Protein AF-A0A8H5ZBE7-F1 (afdb_monomer)

Structure (mmCIF, N/CA/C/O backbone):
data_AF-A0A8H5ZBE7-F1
#
_entry.id   AF-A0A8H5ZBE7-F1
#
loop_
_atom_site.group_PDB
_atom_site.id
_atom_site.type_symbol
_atom_site.label_atom_id
_atom_site.label_alt_id
_atom_site.label_comp_id
_atom_site.label_asym_id
_atom_site.label_entity_id
_atom_site.label_seq_id
_atom_site.pdbx_PDB_ins_code
_atom_site.Cartn_x
_atom_site.Cartn_y
_atom_site.Cartn_z
_atom_site.occupancy
_atom_site.B_iso_or_equiv
_atom_site.auth_seq_id
_atom_site.auth_comp_id
_atom_site.auth_asym_id
_atom_site.auth_atom_id
_atom_site.pdbx_PDB_model_num
ATOM 1 N N . MET A 1 1 ? -23.748 -9.074 74.030 1.00 36.69 1 MET A N 1
ATOM 2 C CA . MET A 1 1 ? -25.021 -9.328 74.726 1.00 36.69 1 MET A CA 1
ATOM 3 C C . MET A 1 1 ? -24.764 -10.308 75.844 1.00 36.69 1 MET A C 1
ATOM 5 O O . MET A 1 1 ? -24.268 -11.395 75.573 1.00 36.69 1 MET A O 1
ATOM 9 N N . SER A 1 2 ? -24.999 -9.866 77.075 1.00 30.11 2 SER A N 1
ATOM 10 C CA . SER A 1 2 ? -24.809 -10.646 78.294 1.00 30.11 2 SER A CA 1
ATOM 11 C C . SER A 1 2 ? -25.728 -11.861 78.289 1.00 30.11 2 SER A C 1
ATOM 13 O O . SER A 1 2 ? -26.902 -11.754 77.950 1.00 30.11 2 SER A O 1
ATOM 15 N N . LYS A 1 3 ? -25.151 -13.012 78.616 1.00 46.16 3 LYS A N 1
ATOM 16 C CA . LYS A 1 3 ? -25.817 -14.305 78.720 1.00 46.16 3 LYS A CA 1
ATOM 17 C C . LYS A 1 3 ? -26.208 -14.524 80.183 1.00 46.16 3 LYS A C 1
ATOM 19 O O . LYS A 1 3 ? -25.774 -15.499 80.765 1.00 46.16 3 LYS A O 1
ATOM 24 N N . ASP A 1 4 ? -26.923 -13.579 80.783 1.00 44.91 4 ASP A N 1
ATOM 25 C CA . ASP A 1 4 ? -27.324 -13.643 82.190 1.00 44.91 4 ASP A CA 1
ATOM 26 C C . ASP A 1 4 ? -28.733 -13.053 82.337 1.00 44.91 4 ASP A C 1
ATOM 28 O O . ASP A 1 4 ? -29.045 -12.057 81.687 1.00 44.91 4 ASP A O 1
ATOM 32 N N . ASP A 1 5 ? -29.545 -13.708 83.173 1.00 41.50 5 ASP A N 1
ATOM 33 C CA . ASP A 1 5 ? -30.985 -13.519 83.451 1.00 41.50 5 ASP A CA 1
ATOM 34 C C . ASP A 1 5 ? -31.979 -14.350 82.614 1.00 41.50 5 ASP A C 1
ATOM 36 O O . ASP A 1 5 ? -33.106 -13.929 82.357 1.00 41.50 5 ASP A O 1
ATOM 40 N N . ALA A 1 6 ? -31.620 -15.583 82.244 1.00 48.00 6 ALA A N 1
ATOM 41 C CA . ALA A 1 6 ? -32.639 -16.583 81.923 1.00 48.00 6 ALA A CA 1
ATOM 42 C C . ALA A 1 6 ? -33.221 -17.132 83.237 1.00 48.00 6 ALA A C 1
ATOM 44 O O . ALA A 1 6 ? -32.674 -18.065 83.831 1.00 48.00 6 ALA A O 1
ATOM 45 N N . GLU A 1 7 ? -34.323 -16.542 83.711 1.00 54.00 7 GLU A N 1
ATOM 46 C CA . GLU A 1 7 ? -35.242 -17.268 84.593 1.00 54.00 7 GLU A CA 1
ATOM 47 C C . GLU A 1 7 ? -35.515 -18.640 83.950 1.00 54.00 7 GLU A C 1
ATOM 49 O O . GLU A 1 7 ? -35.687 -18.701 82.728 1.00 54.00 7 GLU A O 1
ATOM 54 N N . PRO A 1 8 ? -35.500 -19.753 84.708 1.00 56.66 8 PRO A N 1
ATOM 55 C CA . PRO A 1 8 ? -35.767 -21.071 84.150 1.00 56.66 8 PRO A CA 1
ATOM 56 C C . PRO A 1 8 ? -37.213 -21.098 83.647 1.00 56.66 8 PRO A C 1
ATOM 58 O O . PRO A 1 8 ? -38.142 -21.354 84.412 1.00 56.66 8 PRO A O 1
ATOM 61 N N . SER A 1 9 ? -37.406 -20.768 82.370 1.00 62.66 9 SER A N 1
ATOM 62 C CA . SER A 1 9 ? -38.718 -20.788 81.747 1.00 62.66 9 SER A CA 1
ATOM 63 C C . SER A 1 9 ? -39.144 -22.236 81.580 1.00 62.66 9 SER A C 1
ATOM 65 O O . SER A 1 9 ? -38.375 -23.102 81.168 1.00 62.66 9 SER A O 1
ATOM 67 N N . TYR A 1 10 ? -40.388 -22.496 81.955 1.00 72.94 10 TYR A N 1
ATOM 68 C CA . TYR A 1 10 ? -41.023 -23.802 81.876 1.00 72.94 10 TYR A CA 1
ATOM 69 C C . TYR A 1 10 ? -41.212 -24.285 80.426 1.00 72.94 10 TYR A C 1
ATOM 71 O O . TYR A 1 10 ? -41.493 -25.463 80.190 1.00 72.94 10 TYR A O 1
ATOM 79 N N . ILE A 1 11 ? -41.029 -23.378 79.464 1.00 79.12 11 ILE A N 1
ATOM 80 C CA . ILE A 1 11 ? -41.135 -23.613 78.033 1.00 79.12 11 ILE A CA 1
ATOM 81 C C . ILE A 1 11 ? -39.738 -23.651 77.412 1.00 79.12 11 ILE A C 1
ATOM 83 O O . ILE A 1 11 ? -38.925 -22.745 77.597 1.00 79.12 11 ILE A O 1
ATOM 87 N N . ASP A 1 12 ? -39.482 -24.696 76.628 1.00 79.12 12 ASP A N 1
ATOM 88 C CA . ASP A 1 12 ? -38.273 -24.814 75.818 1.00 79.12 12 ASP A CA 1
ATOM 89 C C . ASP A 1 12 ? -38.434 -24.023 74.509 1.00 79.12 12 ASP A C 1
ATOM 91 O O . ASP A 1 12 ? -38.874 -24.545 73.482 1.00 79.12 12 ASP A O 1
ATOM 95 N N . TYR A 1 13 ? -38.117 -22.728 74.557 1.00 79.56 13 TYR A N 1
ATOM 96 C CA . TYR A 1 13 ? -38.211 -21.845 73.392 1.00 79.56 13 TYR A CA 1
ATOM 97 C C . TYR A 1 13 ? -37.256 -22.237 72.255 1.00 79.56 13 TYR A C 1
ATOM 99 O O . TYR A 1 13 ? -37.537 -21.910 71.103 1.00 79.56 13 TYR A O 1
ATOM 107 N N . GLU A 1 14 ? -36.151 -22.939 72.539 1.00 79.00 14 GLU A N 1
ATOM 108 C CA . GLU A 1 14 ? -35.207 -23.371 71.499 1.00 79.00 14 GLU A CA 1
ATOM 109 C C . GLU A 1 14 ? -35.839 -24.435 70.593 1.00 79.00 14 GLU A C 1
ATOM 111 O O . GLU A 1 14 ? -35.691 -24.362 69.374 1.00 79.00 14 GLU A O 1
ATOM 116 N N . ALA A 1 15 ? -36.645 -25.340 71.158 1.00 79.06 15 ALA A N 1
ATOM 117 C CA . ALA A 1 15 ? -37.401 -26.333 70.393 1.00 79.06 15 ALA A CA 1
ATOM 118 C C . ALA A 1 15 ? -38.473 -25.713 69.473 1.00 79.06 15 ALA A C 1
ATOM 120 O O . ALA A 1 15 ? -38.830 -26.312 68.459 1.00 79.06 15 ALA A O 1
ATOM 121 N N . PHE A 1 16 ? -38.992 -24.523 69.806 1.00 80.75 16 PHE A N 1
ATOM 122 C CA . PHE A 1 16 ? -39.999 -23.806 69.007 1.00 80.75 16 PHE A CA 1
ATOM 123 C C . PHE A 1 16 ? -39.408 -22.871 67.947 1.00 80.75 16 PHE A C 1
ATOM 125 O O . PHE A 1 16 ? -40.091 -22.541 66.978 1.00 80.75 16 PHE A O 1
ATOM 132 N N . LEU A 1 17 ? -38.161 -22.433 68.126 1.00 82.06 17 LEU A N 1
ATOM 133 C CA . LEU A 1 17 ? -37.443 -21.573 67.181 1.00 82.06 17 LEU A CA 1
ATOM 134 C C . LEU A 1 17 ? -36.620 -22.370 66.153 1.00 82.06 17 LEU A C 1
ATOM 136 O O . LEU A 1 17 ? -36.038 -21.768 65.247 1.00 82.06 17 LEU A O 1
ATOM 140 N N . ASP A 1 18 ? -36.568 -23.699 66.281 1.00 87.12 18 ASP A N 1
ATOM 141 C CA . ASP A 1 18 ? -35.885 -24.589 65.342 1.00 87.12 18 ASP A CA 1
ATOM 142 C C . ASP A 1 18 ? -36.556 -24.539 63.947 1.00 87.12 18 ASP A C 1
ATOM 144 O O . ASP A 1 18 ? -37.781 -24.683 63.850 1.00 87.12 18 ASP A O 1
ATOM 148 N N . PRO A 1 19 ? -35.798 -24.342 62.849 1.00 83.88 19 PRO A N 1
ATOM 149 C CA . PRO A 1 19 ? -36.339 -24.344 61.487 1.00 83.88 19 PRO A CA 1
ATOM 150 C C . PRO A 1 19 ? -37.056 -25.645 61.084 1.00 83.88 19 PRO A C 1
ATOM 152 O O . PRO A 1 19 ? -37.889 -25.600 60.176 1.00 83.88 19 PRO A O 1
ATOM 155 N N . ASP A 1 20 ? -36.774 -26.771 61.746 1.00 87.12 20 ASP A N 1
ATOM 156 C CA . ASP A 1 20 ? -37.426 -28.063 61.498 1.00 87.12 20 ASP A CA 1
ATOM 157 C C . ASP A 1 20 ? -38.665 -28.299 62.393 1.00 87.12 20 ASP A C 1
ATOM 159 O O . ASP A 1 20 ? -39.289 -29.368 62.345 1.00 87.12 20 ASP A O 1
ATOM 163 N N . PHE A 1 21 ? -39.065 -27.310 63.204 1.00 87.81 21 PHE A N 1
ATOM 164 C CA . PHE A 1 21 ? -40.230 -27.421 64.078 1.00 87.81 21 PHE A CA 1
ATOM 165 C C . PHE A 1 21 ? -41.526 -27.629 63.279 1.00 87.81 21 PHE A C 1
ATOM 167 O O . PHE A 1 21 ? -41.900 -26.849 62.401 1.00 87.81 21 PHE A O 1
ATOM 174 N N . SER A 1 22 ? -42.273 -28.680 63.631 1.00 86.31 22 SER A N 1
ATOM 175 C CA . SER A 1 22 ? -43.570 -28.989 63.035 1.00 86.31 22 SER A CA 1
ATOM 176 C C . SER A 1 22 ? -44.651 -29.079 64.106 1.00 86.31 22 SER A C 1
ATOM 178 O O . SER A 1 22 ? -44.637 -29.956 64.972 1.00 86.31 22 SER A O 1
ATOM 180 N N . ALA A 1 23 ? -45.649 -28.198 64.010 1.00 87.12 23 ALA A N 1
ATOM 181 C CA . ALA A 1 23 ? -46.759 -28.142 64.960 1.00 87.12 23 ALA A CA 1
ATOM 182 C C . ALA A 1 23 ? -47.527 -29.476 65.063 1.00 87.12 23 ALA A C 1
ATOM 184 O O . ALA A 1 23 ? -48.003 -29.845 66.136 1.00 87.12 23 ALA A O 1
ATOM 185 N N . THR A 1 24 ? -47.626 -30.230 63.964 1.00 86.31 24 THR A N 1
ATOM 186 C CA . THR A 1 24 ? -48.327 -31.521 63.928 1.00 86.31 24 THR A CA 1
ATOM 187 C C . THR A 1 24 ? -47.535 -32.644 64.593 1.00 86.31 24 THR A C 1
ATOM 189 O O . THR A 1 24 ? -48.137 -33.480 65.266 1.00 86.31 24 THR A O 1
ATOM 192 N N . SER A 1 25 ? -46.205 -32.681 64.457 1.00 84.50 25 SER A N 1
ATOM 193 C CA . SER A 1 25 ? -45.377 -33.689 65.139 1.00 84.50 25 SER A CA 1
ATOM 194 C C . SER A 1 25 ? -45.314 -33.434 66.646 1.00 84.50 25 SER A C 1
ATOM 196 O O . SER A 1 25 ? -45.407 -34.381 67.431 1.00 84.50 25 SER A O 1
ATOM 198 N N . PHE A 1 26 ? -45.250 -32.164 67.053 1.00 86.88 26 PHE A N 1
ATOM 199 C CA . PHE A 1 26 ? -45.305 -31.755 68.453 1.00 86.88 26 PHE A CA 1
ATOM 200 C C . PHE A 1 26 ? -46.651 -32.116 69.096 1.00 86.88 26 PHE A C 1
ATOM 202 O O . PHE A 1 26 ? -46.680 -32.787 70.128 1.00 86.88 26 PHE A O 1
ATOM 209 N N . ALA A 1 27 ? -47.769 -31.778 68.441 1.00 85.25 27 ALA A N 1
ATOM 210 C CA . ALA A 1 27 ? -49.106 -32.140 68.914 1.00 85.25 27 ALA A CA 1
ATOM 211 C C . ALA A 1 27 ? -49.282 -33.664 69.041 1.00 85.25 27 ALA A C 1
ATOM 213 O O . ALA A 1 27 ? -49.800 -34.145 70.048 1.00 85.25 27 ALA A O 1
ATOM 214 N N . ASN A 1 28 ? -48.794 -34.437 68.065 1.00 85.81 28 ASN A N 1
ATOM 215 C CA . ASN A 1 28 ? -48.826 -35.900 68.131 1.00 85.81 28 ASN A CA 1
ATOM 216 C C . ASN A 1 28 ? -47.989 -36.443 69.295 1.00 85.81 28 ASN A C 1
ATOM 218 O O . ASN A 1 28 ? -48.439 -37.335 70.010 1.00 85.81 28 ASN A O 1
ATOM 222 N N . THR A 1 29 ? -46.799 -35.889 69.522 1.00 84.88 29 THR A N 1
ATOM 223 C CA . THR A 1 29 ? -45.927 -36.284 70.639 1.00 84.88 29 THR A CA 1
ATOM 224 C C . THR A 1 29 ? -46.588 -35.992 71.988 1.00 84.88 29 THR A C 1
ATOM 226 O O . THR A 1 29 ? -46.500 -36.808 72.902 1.00 84.88 29 THR A O 1
ATOM 229 N N . LEU A 1 30 ? -47.316 -34.878 72.098 1.00 84.62 30 LEU A N 1
ATOM 230 C CA . LEU A 1 30 ? -48.030 -34.488 73.312 1.00 84.62 30 LEU A CA 1
ATOM 231 C C . LEU A 1 30 ? -49.268 -35.359 73.589 1.00 84.62 30 LEU A C 1
ATOM 233 O O . LEU A 1 30 ? -49.548 -35.701 74.737 1.00 84.62 30 LEU A O 1
ATOM 237 N N . VAL A 1 31 ? -50.004 -35.758 72.550 1.00 84.62 31 VAL A N 1
ATOM 238 C CA . VAL A 1 31 ? -51.140 -36.688 72.688 1.00 84.62 31 VAL A CA 1
ATOM 239 C C . VAL A 1 31 ? -50.654 -38.081 73.095 1.00 84.62 31 VAL A C 1
ATOM 241 O O . VAL A 1 31 ? -51.248 -38.704 73.975 1.00 84.62 31 VAL A O 1
ATOM 244 N N . LEU A 1 32 ? -49.550 -38.551 72.505 1.00 83.06 32 LEU A N 1
ATOM 245 C CA . LEU A 1 32 ? -48.950 -39.849 72.825 1.00 83.06 32 LEU A CA 1
ATOM 246 C C . LEU A 1 32 ? -48.289 -39.886 74.210 1.00 83.06 32 LEU A C 1
ATOM 248 O O . LEU A 1 32 ? -48.215 -40.955 74.807 1.00 83.06 32 LEU A O 1
ATOM 252 N N . SER A 1 33 ? -47.810 -38.752 74.732 1.00 81.62 33 SER A N 1
ATOM 253 C CA . SER A 1 33 ? -47.214 -38.680 76.074 1.00 81.62 33 SER A CA 1
ATOM 254 C C . SER A 1 33 ? -48.251 -38.584 77.195 1.00 81.62 33 SER A C 1
ATOM 256 O O . SER A 1 33 ? -47.978 -39.005 78.317 1.00 81.62 33 SER A O 1
ATOM 258 N N . THR A 1 34 ? -49.437 -38.048 76.900 1.00 80.38 34 THR A N 1
ATOM 259 C CA . THR A 1 34 ? -50.528 -37.868 77.872 1.00 80.38 34 THR A CA 1
ATOM 260 C C . THR A 1 34 ? -51.467 -39.069 77.964 1.00 80.38 34 THR A C 1
ATOM 262 O O . THR A 1 34 ? -52.085 -39.262 79.007 1.00 80.38 34 THR A O 1
ATOM 265 N N . ASN A 1 35 ? -51.562 -39.893 76.914 1.00 80.12 35 ASN A N 1
ATOM 266 C CA . ASN A 1 35 ? -52.497 -41.017 76.847 1.00 80.12 35 ASN A CA 1
ATOM 267 C C . ASN A 1 35 ? -51.776 -42.375 76.849 1.00 80.12 35 ASN A C 1
ATOM 269 O O . ASN A 1 35 ? -50.804 -42.586 76.126 1.00 80.12 35 ASN A O 1
ATOM 273 N N . ASN A 1 36 ? -52.293 -43.337 77.619 1.00 76.81 36 ASN A N 1
ATOM 274 C CA . ASN A 1 36 ? -51.839 -44.728 77.578 1.00 76.81 36 ASN A CA 1
ATOM 275 C C . ASN A 1 36 ? -52.608 -45.484 76.472 1.00 76.81 36 ASN A C 1
ATOM 277 O O . ASN A 1 36 ? -53.820 -45.297 76.362 1.00 76.81 36 ASN A O 1
ATOM 281 N N . PRO A 1 37 ? -51.984 -46.376 75.673 1.00 69.56 37 PRO A N 1
ATOM 282 C CA . PRO A 1 37 ? -52.659 -47.133 74.604 1.00 69.56 37 PRO A CA 1
ATOM 283 C C . PRO A 1 37 ? -53.861 -47.998 75.035 1.00 69.56 37 PRO A C 1
ATOM 285 O O . PRO A 1 37 ? -54.515 -48.583 74.175 1.00 69.56 37 PRO A O 1
ATOM 288 N N . SER A 1 38 ? -54.143 -48.115 76.337 1.00 67.88 38 SER A N 1
ATOM 289 C CA . SER A 1 38 ? -55.286 -48.865 76.880 1.00 67.88 38 SER A CA 1
ATOM 290 C C . SER A 1 38 ? -56.457 -47.982 77.345 1.00 67.88 38 SER A C 1
ATOM 292 O O . SER A 1 38 ? -57.486 -48.531 77.739 1.00 67.88 38 SER A O 1
ATOM 294 N N . ASP A 1 39 ? -56.331 -46.648 77.310 1.00 67.38 39 ASP A N 1
ATOM 295 C CA . ASP A 1 39 ? -57.401 -45.732 77.725 1.00 67.38 39 ASP A CA 1
ATOM 296 C C . ASP A 1 39 ? -58.471 -45.571 76.634 1.00 67.38 39 ASP A C 1
ATOM 298 O O . ASP A 1 39 ? -58.195 -45.210 75.489 1.00 67.38 39 ASP A O 1
ATOM 302 N N . THR A 1 40 ? -59.727 -45.832 77.004 1.00 72.69 40 THR A N 1
ATOM 303 C CA . THR A 1 40 ? -60.915 -45.548 76.187 1.00 72.69 40 THR A CA 1
ATOM 304 C C . THR A 1 40 ? -61.977 -44.892 77.081 1.00 72.69 40 THR A C 1
ATOM 306 O O . THR A 1 40 ? -62.464 -45.551 78.001 1.00 72.69 40 THR A O 1
ATOM 309 N N . PRO A 1 41 ? -62.382 -43.624 76.854 1.00 71.19 41 PRO A N 1
ATOM 310 C CA . PRO A 1 41 ? -62.057 -42.739 75.729 1.00 71.19 41 PRO A CA 1
ATOM 311 C C . PRO A 1 41 ? -60.723 -41.977 75.872 1.00 71.19 41 PRO A C 1
ATOM 313 O O . PRO A 1 41 ? -60.270 -41.707 76.976 1.00 71.19 41 PRO A O 1
ATOM 316 N N . LEU A 1 42 ? -60.145 -41.598 74.726 1.00 75.50 42 LEU A N 1
ATOM 317 C CA . LEU A 1 42 ? -58.930 -40.784 74.604 1.00 75.50 42 LEU A CA 1
ATOM 318 C C . LEU A 1 42 ? -59.127 -39.399 75.247 1.00 75.50 42 LEU A C 1
ATOM 320 O O . LEU A 1 42 ? -60.051 -38.673 74.868 1.00 75.50 42 LEU A O 1
ATOM 324 N N . ASP A 1 43 ? -58.250 -39.014 76.172 1.00 77.88 43 ASP A N 1
ATOM 325 C CA . ASP A 1 43 ? -58.302 -37.707 76.820 1.00 77.88 43 ASP A CA 1
ATOM 326 C C . ASP A 1 43 ? -57.550 -36.656 75.991 1.00 77.88 43 ASP A C 1
ATOM 328 O O . ASP A 1 43 ? -56.319 -36.601 75.943 1.00 77.88 43 ASP A O 1
ATOM 332 N N . LEU A 1 44 ? -58.323 -35.796 75.329 1.00 82.38 44 LEU A N 1
ATOM 333 C CA . LEU A 1 44 ? -57.820 -34.635 74.594 1.00 82.38 44 LEU A CA 1
ATOM 334 C C . LEU A 1 44 ? -57.821 -33.355 75.435 1.00 82.38 44 LEU A C 1
ATOM 336 O O . LEU A 1 44 ? -57.258 -32.348 75.014 1.00 82.38 44 LEU A O 1
ATOM 340 N N . SER A 1 45 ? -58.454 -33.366 76.608 1.00 83.94 45 SER A N 1
ATOM 341 C CA . SER A 1 45 ? -58.609 -32.167 77.435 1.00 83.94 45 SER A CA 1
ATOM 342 C C . SER A 1 45 ? -57.296 -31.775 78.121 1.00 83.94 45 SER A C 1
ATOM 344 O O . SER A 1 45 ? -56.938 -30.595 78.159 1.00 83.94 45 SER A O 1
ATOM 346 N N . THR A 1 46 ? -56.522 -32.763 78.569 1.00 83.50 46 THR A N 1
ATOM 347 C CA . THR A 1 46 ? -55.205 -32.574 79.191 1.00 83.50 46 THR A CA 1
ATOM 348 C C . THR A 1 46 ? -54.144 -32.022 78.219 1.00 83.50 46 THR A C 1
ATOM 350 O O . THR A 1 46 ? -53.574 -30.973 78.521 1.00 83.50 46 THR A O 1
ATOM 353 N N . PRO A 1 47 ? -53.892 -32.607 77.027 1.00 85.88 47 PRO A N 1
ATOM 354 C CA . PRO A 1 47 ? -52.935 -32.031 76.073 1.00 85.88 47 PRO A CA 1
ATOM 355 C C . PRO A 1 47 ? -53.385 -30.667 75.525 1.00 85.88 47 PRO A C 1
ATOM 357 O O . PRO A 1 47 ? -52.554 -29.790 75.302 1.00 85.88 47 PRO A O 1
ATOM 360 N N . LEU A 1 48 ? -54.692 -30.439 75.358 1.00 85.44 48 LEU A N 1
ATOM 361 C CA . LEU A 1 48 ? -55.215 -29.149 74.900 1.00 85.44 48 LEU A CA 1
ATOM 362 C C . LEU A 1 48 ? -55.058 -28.049 75.958 1.00 85.44 48 LEU A C 1
ATOM 364 O O . LEU A 1 48 ? -54.657 -26.937 75.622 1.00 85.44 48 LEU A O 1
ATOM 368 N N . SER A 1 49 ? -55.336 -28.346 77.230 1.00 88.19 49 SER A N 1
ATOM 369 C CA . SER A 1 49 ? -55.135 -27.373 78.312 1.00 88.19 49 SER A CA 1
ATOM 370 C C . SER A 1 49 ? -53.657 -27.016 78.491 1.00 88.19 49 SER A C 1
ATOM 372 O O . SER A 1 49 ? -53.343 -25.849 78.718 1.00 88.19 49 SER A O 1
ATOM 374 N N . ARG A 1 50 ? -52.750 -27.983 78.287 1.00 85.69 50 ARG A N 1
ATOM 375 C CA . ARG A 1 50 ? -51.300 -27.762 78.270 1.00 85.69 50 ARG A CA 1
ATOM 376 C C . ARG A 1 50 ? -50.870 -26.790 77.168 1.00 85.69 50 ARG A C 1
ATOM 378 O O . ARG A 1 50 ? -50.229 -25.796 77.477 1.00 85.69 50 ARG A O 1
ATOM 385 N N . VAL A 1 51 ? -51.274 -27.025 75.917 1.00 87.75 51 VAL A N 1
ATOM 386 C CA . VAL A 1 51 ? -50.933 -26.129 74.791 1.00 87.75 51 VAL A CA 1
ATOM 387 C C . VAL A 1 51 ? -51.517 -24.732 74.987 1.00 87.75 51 VAL A C 1
ATOM 389 O O . VAL A 1 51 ? -50.854 -23.745 74.690 1.00 87.75 51 VAL A O 1
ATOM 392 N N . LEU A 1 52 ? -52.748 -24.625 75.493 1.00 88.81 52 LEU A N 1
ATOM 393 C CA . LEU A 1 52 ? -53.351 -23.319 75.769 1.00 88.81 52 LEU A CA 1
ATOM 394 C C . LEU A 1 52 ? -52.574 -22.544 76.831 1.00 88.81 52 LEU A C 1
ATOM 396 O O . LEU A 1 52 ? -52.396 -21.339 76.676 1.00 88.81 52 LEU A O 1
ATOM 400 N N . PHE A 1 53 ? -52.105 -23.225 77.877 1.00 89.69 53 PHE A N 1
ATOM 401 C CA . PHE A 1 53 ? -51.250 -22.610 78.885 1.00 89.69 53 PHE A CA 1
ATOM 402 C C . PHE A 1 53 ? -49.926 -22.137 78.272 1.00 89.69 53 PHE A C 1
ATOM 404 O O . PHE A 1 53 ? -49.533 -20.997 78.495 1.00 89.69 53 PHE A O 1
ATOM 411 N N . ASP A 1 54 ? -49.299 -22.962 77.429 1.00 87.25 54 ASP A N 1
ATOM 412 C CA . ASP A 1 54 ? -48.033 -22.620 76.772 1.00 87.25 54 ASP A CA 1
ATOM 413 C C . ASP A 1 54 ? -48.184 -21.404 75.839 1.00 87.25 54 ASP A C 1
ATOM 415 O O . ASP A 1 54 ? -47.355 -20.498 75.850 1.00 87.25 54 ASP A O 1
ATOM 419 N N . VAL A 1 55 ? -49.276 -21.333 75.069 1.00 88.06 55 VAL A N 1
ATOM 420 C CA . VAL A 1 55 ? -49.582 -20.180 74.203 1.00 88.06 55 VAL A CA 1
ATOM 421 C C . VAL A 1 55 ? -49.825 -18.917 75.027 1.00 88.06 55 VAL A C 1
ATOM 423 O O . VAL A 1 55 ? -49.327 -17.855 74.667 1.00 88.06 55 VAL A O 1
ATOM 426 N N . GLN A 1 56 ? -50.566 -19.017 76.133 1.00 89.81 56 GLN A N 1
ATOM 427 C CA . GLN A 1 56 ? -50.813 -17.879 77.024 1.00 89.81 56 GLN A CA 1
ATOM 428 C C . GLN A 1 56 ? -49.523 -17.380 77.687 1.00 89.81 56 GLN A C 1
ATOM 430 O O . GLN A 1 56 ? -49.318 -16.175 77.817 1.00 89.81 56 GLN A O 1
ATOM 435 N N . GLU A 1 57 ? -48.636 -18.286 78.090 1.00 87.69 57 GLU A N 1
ATOM 436 C CA . GLU A 1 57 ? -47.336 -17.935 78.662 1.00 87.69 57 GLU A CA 1
ATOM 437 C C . GLU A 1 57 ? -46.434 -17.252 77.621 1.00 87.69 57 GLU A C 1
ATOM 439 O O . GLU A 1 57 ? -45.868 -16.199 77.907 1.00 87.69 57 GLU A O 1
ATOM 444 N N . VAL A 1 58 ? -46.376 -17.763 76.386 1.00 87.81 58 VAL A N 1
ATOM 445 C CA . VAL A 1 58 ? -45.639 -17.119 75.283 1.00 87.81 58 VAL A CA 1
ATOM 446 C C . VAL A 1 58 ? -46.191 -15.722 74.990 1.00 87.81 58 VAL A C 1
ATOM 448 O O . VAL A 1 58 ? -45.414 -14.781 74.857 1.00 87.81 58 VAL A O 1
ATOM 451 N N . ASP A 1 59 ? -47.513 -15.567 74.916 1.00 89.31 59 ASP A N 1
ATOM 452 C CA . ASP A 1 59 ? -48.169 -14.289 74.615 1.00 89.31 59 ASP A CA 1
ATOM 453 C C . ASP A 1 59 ? -47.904 -13.255 75.719 1.00 89.31 59 ASP A C 1
ATOM 455 O O . ASP A 1 59 ? -47.429 -12.152 75.457 1.00 89.31 59 ASP A O 1
ATOM 459 N N . THR A 1 60 ? -48.069 -13.648 76.987 1.00 89.56 60 THR A N 1
ATOM 460 C CA . THR A 1 60 ? -47.743 -12.780 78.132 1.00 89.56 60 THR A CA 1
ATOM 461 C C . THR A 1 60 ? -46.254 -12.444 78.205 1.00 89.56 60 THR A C 1
ATOM 463 O O . THR A 1 60 ? -45.887 -11.322 78.573 1.00 89.56 60 THR A O 1
ATOM 466 N N . HIS A 1 61 ? -45.374 -13.371 77.825 1.00 85.88 61 HIS A N 1
ATOM 467 C CA . HIS A 1 61 ? -43.941 -13.119 77.744 1.00 85.88 61 HIS A CA 1
ATOM 468 C C . HIS A 1 61 ? -43.595 -12.148 76.603 1.00 85.88 61 HIS A C 1
ATOM 470 O O . HIS A 1 61 ? -42.825 -11.211 76.809 1.00 85.88 61 HIS A O 1
ATOM 476 N N . ILE A 1 62 ? -44.203 -12.296 75.423 1.00 87.38 62 ILE A N 1
ATOM 477 C CA . ILE A 1 62 ? -44.048 -11.355 74.304 1.00 87.38 62 ILE A CA 1
ATOM 478 C C . ILE A 1 62 ? -44.571 -9.976 74.694 1.00 87.38 62 ILE A C 1
ATOM 480 O O . ILE A 1 62 ? -43.882 -8.990 74.448 1.00 87.38 62 ILE A O 1
ATOM 484 N N . ASP A 1 63 ? -45.730 -9.880 75.338 1.00 89.81 63 ASP A N 1
ATOM 485 C CA . ASP A 1 63 ? -46.305 -8.607 75.772 1.00 89.81 63 ASP A CA 1
ATOM 486 C C . ASP A 1 63 ? -45.442 -7.923 76.830 1.00 89.81 63 ASP A C 1
ATOM 488 O O . ASP A 1 63 ? -45.186 -6.716 76.759 1.00 89.81 63 ASP A O 1
ATOM 492 N N . THR A 1 64 ? -44.943 -8.678 77.809 1.00 88.38 64 THR A N 1
ATOM 493 C CA . THR A 1 64 ? -44.064 -8.129 78.847 1.00 88.38 64 THR A CA 1
ATOM 494 C C . THR A 1 64 ? -42.710 -7.723 78.286 1.00 88.38 64 THR A C 1
ATOM 496 O O . THR A 1 64 ? -42.234 -6.641 78.632 1.00 88.38 64 THR A O 1
ATOM 499 N N . LEU A 1 65 ? -42.106 -8.524 77.406 1.00 85.31 65 LEU A N 1
ATOM 500 C CA . LEU A 1 65 ? -40.863 -8.176 76.725 1.00 85.31 65 LEU A CA 1
ATOM 501 C C . LEU A 1 65 ? -41.075 -6.947 75.839 1.00 85.31 65 LEU A C 1
ATOM 503 O O . LEU A 1 65 ? -40.375 -5.958 76.004 1.00 85.31 65 LEU A O 1
ATOM 507 N N . THR A 1 66 ? -42.101 -6.951 74.991 1.00 87.62 66 THR A N 1
ATOM 508 C CA . THR A 1 66 ? -42.432 -5.841 74.088 1.00 87.62 66 THR A CA 1
ATOM 509 C C . THR A 1 66 ? -42.734 -4.564 74.860 1.00 87.62 66 THR A C 1
ATOM 511 O O . THR A 1 66 ? -42.285 -3.503 74.453 1.00 87.62 66 THR A O 1
ATOM 514 N N . THR A 1 67 ? -43.413 -4.637 76.007 1.00 88.25 67 THR A N 1
ATOM 515 C CA . THR A 1 67 ? -43.697 -3.459 76.843 1.00 88.25 67 THR A CA 1
ATOM 516 C C . THR A 1 67 ? -42.447 -2.967 77.578 1.00 88.25 67 THR A C 1
ATOM 518 O O . THR A 1 67 ? -42.186 -1.765 77.611 1.00 88.25 67 THR A O 1
ATOM 521 N N . LYS A 1 68 ? -41.640 -3.875 78.148 1.00 87.94 68 LYS A N 1
ATOM 522 C CA . LYS A 1 68 ? -40.404 -3.529 78.875 1.00 87.94 68 LYS A CA 1
ATOM 523 C C . LYS A 1 68 ? -39.305 -3.020 77.938 1.00 87.94 68 LYS A C 1
ATOM 525 O O . LYS A 1 68 ? -38.569 -2.107 78.304 1.00 87.94 68 LYS A O 1
ATOM 530 N N . SER A 1 69 ? -39.196 -3.590 76.739 1.00 87.31 69 SER A N 1
ATOM 531 C CA . SER A 1 69 ? -38.183 -3.266 75.730 1.00 87.31 69 SER A CA 1
ATOM 532 C C . SER A 1 69 ? -38.741 -2.513 74.517 1.00 87.31 69 SER A C 1
ATOM 534 O O . SER A 1 69 ? -38.057 -2.437 73.495 1.00 87.31 69 SER A O 1
ATOM 536 N N . ALA A 1 70 ? -39.934 -1.913 74.618 1.00 88.00 70 ALA A N 1
ATOM 537 C CA . ALA A 1 70 ? -40.554 -1.125 73.543 1.00 88.00 70 ALA A CA 1
ATOM 538 C C . ALA A 1 70 ? -39.596 -0.054 73.015 1.00 88.00 70 ALA A C 1
ATOM 540 O O . ALA A 1 70 ? -39.424 0.122 71.811 1.00 88.00 70 ALA A O 1
ATOM 541 N N . TRP A 1 71 ? -38.945 0.645 73.946 1.00 88.62 71 TRP A N 1
ATOM 542 C CA . TRP A 1 71 ? -38.025 1.722 73.625 1.00 88.62 71 TRP A CA 1
ATOM 543 C C . TRP A 1 71 ? -36.765 1.225 72.889 1.00 88.62 71 TRP A C 1
ATOM 545 O O . TRP A 1 71 ? -36.519 1.715 71.791 1.00 88.62 71 TRP A O 1
ATOM 555 N N . PRO A 1 72 ? -36.013 0.221 73.390 1.00 90.31 72 PRO A N 1
ATOM 556 C CA . PRO A 1 72 ? -34.915 -0.398 72.642 1.00 90.31 72 PRO A CA 1
ATOM 557 C C . PRO A 1 72 ? -35.280 -0.886 71.234 1.00 90.31 72 PRO A C 1
ATOM 559 O O . PRO A 1 72 ? -34.489 -0.713 70.312 1.00 90.31 72 PRO A O 1
ATOM 562 N N . LEU A 1 73 ? -36.462 -1.483 71.046 1.00 87.44 73 LEU A N 1
ATOM 563 C CA . LEU A 1 73 ? -36.899 -1.987 69.738 1.00 87.44 73 LEU A CA 1
ATOM 564 C C . LEU A 1 73 ? -37.190 -0.851 68.750 1.00 87.44 73 LEU A C 1
ATOM 566 O O . LEU A 1 73 ? -36.809 -0.930 67.578 1.00 87.44 73 LEU A O 1
ATOM 570 N N . LEU A 1 74 ? -37.834 0.220 69.221 1.00 90.00 74 LEU A N 1
ATOM 571 C CA . LEU A 1 74 ? -38.075 1.417 68.419 1.00 90.00 74 LEU A CA 1
ATOM 572 C C . LEU A 1 74 ? -36.771 2.148 68.096 1.00 90.00 74 LEU A C 1
ATOM 574 O O . LEU A 1 74 ? -36.587 2.554 66.951 1.00 90.00 74 LEU A O 1
ATOM 578 N N . GLU A 1 75 ? -35.855 2.263 69.059 1.00 93.06 75 GLU A N 1
ATOM 579 C CA . GLU A 1 75 ? -34.551 2.889 68.840 1.00 93.06 75 GLU A CA 1
ATOM 580 C C . GLU A 1 75 ? -33.717 2.080 67.843 1.00 93.06 75 GLU A C 1
ATOM 582 O O . GLU A 1 75 ? -33.220 2.644 66.878 1.00 93.06 75 GLU A O 1
ATOM 587 N N . HIS A 1 76 ? -33.663 0.751 67.969 1.00 92.50 76 HIS A N 1
ATOM 588 C CA . HIS A 1 76 ? -32.966 -0.101 67.002 1.00 92.50 76 HIS A CA 1
ATOM 589 C C . HIS A 1 76 ? -33.573 0.002 65.596 1.00 92.50 76 HIS A C 1
ATOM 591 O O . HIS A 1 76 ? -32.853 0.093 64.604 1.00 92.50 76 HIS A O 1
ATOM 597 N N . THR A 1 77 ? -34.905 0.019 65.485 1.00 93.38 77 THR A N 1
ATOM 598 C CA . THR A 1 77 ? -35.584 0.180 64.188 1.00 93.38 77 THR A CA 1
ATOM 599 C C . THR A 1 77 ? -35.293 1.550 63.579 1.00 93.38 77 THR A C 1
ATOM 601 O O . THR A 1 77 ? -35.064 1.659 62.374 1.00 93.38 77 THR A O 1
ATOM 604 N N . ARG A 1 78 ? -35.256 2.595 64.410 1.00 93.81 78 ARG A N 1
ATOM 605 C CA . ARG A 1 78 ? -34.898 3.953 64.004 1.00 93.81 78 ARG A CA 1
ATOM 606 C C . ARG A 1 78 ? -33.440 4.042 63.557 1.00 93.81 78 ARG A C 1
ATOM 608 O O . ARG A 1 78 ? -33.188 4.534 62.465 1.00 93.81 78 ARG A O 1
ATOM 615 N N . GLU A 1 79 ? -32.497 3.528 64.340 1.00 95.31 79 GLU A N 1
ATOM 616 C CA . GLU A 1 79 ? -31.072 3.484 63.993 1.00 95.31 79 GLU A CA 1
ATOM 617 C C . GLU A 1 79 ? -30.830 2.677 62.710 1.00 95.31 79 GLU A C 1
ATOM 619 O O . GLU A 1 79 ? -30.033 3.074 61.855 1.00 95.31 79 GLU A O 1
ATOM 624 N N . HIS A 1 80 ? -31.553 1.571 62.523 1.00 94.38 80 HIS A N 1
ATOM 625 C CA . HIS A 1 80 ? -31.502 0.771 61.303 1.00 94.38 80 HIS A CA 1
ATOM 626 C C . HIS A 1 80 ? -32.050 1.536 60.088 1.00 94.38 80 HIS A C 1
ATOM 628 O O . HIS A 1 80 ? -31.450 1.506 59.012 1.00 94.38 80 HIS A O 1
ATOM 634 N N . ALA A 1 81 ? -33.165 2.255 60.241 1.00 94.12 81 ALA A N 1
ATOM 635 C CA . ALA A 1 81 ? -33.721 3.094 59.182 1.00 94.12 81 ALA A CA 1
ATOM 636 C C . ALA A 1 81 ? -32.784 4.265 58.833 1.00 94.12 81 ALA A C 1
ATOM 638 O O . ALA A 1 81 ? -32.513 4.505 57.656 1.00 94.12 81 ALA A O 1
ATOM 639 N N . ASP A 1 82 ? -32.225 4.937 59.842 1.00 95.69 82 ASP A N 1
ATOM 640 C CA . ASP A 1 82 ? -31.303 6.063 59.673 1.00 95.69 82 ASP A CA 1
ATOM 641 C C . ASP A 1 82 ? -29.981 5.623 59.025 1.00 95.69 82 ASP A C 1
ATOM 643 O O . ASP A 1 82 ? -29.457 6.302 58.140 1.00 95.69 82 ASP A O 1
ATOM 647 N N . SER A 1 83 ? -29.430 4.475 59.430 1.00 93.88 83 SER A N 1
ATOM 648 C CA . SER A 1 83 ? -28.215 3.915 58.823 1.00 93.88 83 SER A CA 1
ATOM 649 C C . SER A 1 83 ? -28.454 3.450 57.387 1.00 93.88 83 SER A C 1
ATOM 651 O O . SER A 1 83 ? -27.656 3.779 56.509 1.00 93.88 83 SER A O 1
ATOM 653 N N . SER A 1 84 ? -29.578 2.782 57.116 1.00 94.00 84 SER A N 1
ATOM 654 C CA . SER A 1 84 ? -29.971 2.387 55.758 1.00 94.00 84 SER A CA 1
ATOM 655 C C . SER A 1 84 ? -30.143 3.603 54.846 1.00 94.00 84 SER A C 1
ATOM 657 O O . SER A 1 84 ? -29.642 3.602 53.724 1.00 94.00 84 SER A O 1
ATOM 659 N N . ALA A 1 85 ? -30.774 4.675 55.336 1.00 95.12 85 ALA A N 1
ATOM 660 C CA . ALA A 1 85 ? -30.935 5.918 54.585 1.00 95.12 85 ALA A CA 1
ATOM 661 C C . ALA A 1 85 ? -29.586 6.583 54.262 1.00 95.12 85 ALA A C 1
ATOM 663 O O . ALA A 1 85 ? -29.382 7.047 53.142 1.00 95.12 85 ALA A O 1
ATOM 664 N N . ARG A 1 86 ? -28.636 6.590 55.210 1.00 95.44 86 ARG A N 1
ATOM 665 C CA . ARG A 1 86 ? -27.276 7.111 54.971 1.00 95.44 86 ARG A CA 1
ATOM 666 C C . ARG A 1 86 ? -26.522 6.292 53.929 1.00 95.44 86 ARG A C 1
ATOM 668 O O . ARG A 1 86 ? -25.875 6.874 53.064 1.00 95.44 86 ARG A O 1
ATOM 675 N N . ILE A 1 87 ? -26.610 4.964 54.003 1.00 95.81 87 ILE A N 1
ATOM 676 C CA . ILE A 1 87 ? -25.967 4.070 53.033 1.00 95.81 87 ILE A CA 1
ATOM 677 C C . ILE A 1 87 ? -26.562 4.293 51.643 1.00 95.81 87 ILE A C 1
ATOM 679 O O . ILE A 1 87 ? -25.808 4.457 50.690 1.00 95.81 87 ILE A O 1
ATOM 683 N N . LEU A 1 88 ? -27.892 4.355 51.526 1.00 96.69 88 LEU A N 1
ATOM 684 C CA . LEU A 1 88 ? -28.555 4.623 50.249 1.00 96.69 88 LEU A CA 1
ATOM 685 C C . LEU A 1 88 ? -28.130 5.968 49.663 1.00 96.69 88 LEU A C 1
ATOM 687 O O . LEU A 1 88 ? -27.763 6.020 48.497 1.00 96.69 88 LEU A O 1
ATOM 691 N N . HIS A 1 89 ? -28.089 7.024 50.474 1.00 96.06 89 HIS A N 1
ATOM 692 C CA . HIS A 1 89 ? -27.662 8.344 50.016 1.00 96.06 89 HIS A CA 1
ATOM 693 C C . HIS A 1 89 ? -26.213 8.347 49.495 1.00 96.06 89 HIS A C 1
ATOM 695 O O . HIS A 1 89 ? -25.919 8.948 48.463 1.00 96.06 89 HIS A O 1
ATOM 701 N N . GLU A 1 90 ? -25.292 7.674 50.189 1.00 96.06 90 GLU A N 1
ATOM 702 C CA . GLU A 1 90 ? -23.899 7.563 49.737 1.00 96.06 90 GLU A CA 1
ATOM 703 C C . GLU A 1 90 ? -23.790 6.748 48.442 1.00 96.06 90 GLU A C 1
ATOM 705 O O . GLU A 1 90 ? -23.110 7.157 47.501 1.00 96.06 90 GLU A O 1
ATOM 710 N N . VAL A 1 91 ? -24.502 5.622 48.356 1.00 97.00 91 VAL A N 1
ATOM 711 C CA . VAL A 1 91 ? -24.517 4.776 47.156 1.00 97.00 91 VAL A CA 1
ATOM 712 C C . VAL A 1 91 ? -25.118 5.525 45.969 1.00 97.00 91 VAL A C 1
ATOM 714 O O . VAL A 1 91 ? -24.555 5.479 44.879 1.00 97.00 91 VAL A O 1
ATOM 717 N N . GLU A 1 92 ? -26.209 6.264 46.159 1.00 96.94 92 GLU A N 1
ATOM 718 C CA . GLU A 1 92 ? -26.803 7.111 45.120 1.00 96.94 92 GLU A CA 1
ATOM 719 C C . GLU A 1 92 ? -25.820 8.184 44.639 1.00 96.94 92 GLU A C 1
ATOM 721 O O . GLU A 1 92 ? -25.666 8.379 43.431 1.00 96.94 92 GLU A O 1
ATOM 726 N N . GLY A 1 93 ? -25.091 8.824 45.559 1.00 95.69 93 GLY A N 1
ATOM 727 C CA . GLY A 1 93 ? -24.033 9.778 45.224 1.00 95.69 93 GLY A CA 1
ATOM 728 C C . GLY A 1 93 ? -22.904 9.147 44.402 1.00 95.69 93 GLY A C 1
ATOM 729 O O . GLY A 1 93 ? -22.481 9.705 43.384 1.00 95.69 93 GLY A O 1
ATOM 730 N N . GLN A 1 94 ? -22.448 7.955 44.790 1.00 95.94 94 GLN A N 1
ATOM 731 C CA . GLN A 1 94 ? -21.408 7.217 44.068 1.00 95.94 94 GLN A CA 1
ATOM 732 C C . GLN A 1 94 ? -21.881 6.744 42.689 1.00 95.94 94 GLN A C 1
ATOM 734 O O . GLN A 1 94 ? -21.140 6.870 41.714 1.00 95.94 94 GLN A O 1
ATOM 739 N N . VAL A 1 95 ? -23.121 6.262 42.570 1.00 97.00 95 VAL A N 1
ATOM 740 C CA . VAL A 1 95 ? -23.720 5.863 41.287 1.00 97.00 95 VAL A CA 1
ATOM 741 C C . VAL A 1 95 ? -23.881 7.070 40.367 1.00 97.00 95 VAL A C 1
ATOM 743 O O . VAL A 1 95 ? -23.557 6.979 39.182 1.00 97.00 95 VAL A O 1
ATOM 746 N N . ALA A 1 96 ? -24.319 8.217 40.889 1.00 96.31 96 ALA A N 1
ATOM 747 C CA . ALA A 1 96 ? -24.422 9.447 40.109 1.00 96.31 96 ALA A CA 1
ATOM 748 C C . ALA A 1 96 ? -23.047 9.905 39.593 1.00 96.31 96 ALA A C 1
ATOM 750 O O . ALA A 1 96 ? -22.899 10.189 38.404 1.00 96.31 96 ALA A O 1
ATOM 751 N N . SER A 1 97 ? -22.025 9.894 40.456 1.00 96.56 97 SER A N 1
ATOM 752 C CA . SER A 1 97 ? -20.637 10.212 40.090 1.00 96.56 97 SER A CA 1
ATOM 753 C C . SER A 1 97 ? -20.076 9.251 39.032 1.00 96.56 97 SER A C 1
ATOM 755 O O . SER A 1 97 ? -19.485 9.673 38.032 1.00 96.56 97 SER A O 1
ATOM 757 N N . LEU A 1 98 ? -20.321 7.946 39.186 1.00 97.25 98 LEU A N 1
ATOM 758 C CA . LEU A 1 98 ? -19.905 6.939 38.211 1.00 97.25 98 LEU A CA 1
ATOM 759 C C . LEU A 1 98 ? -20.606 7.135 36.861 1.00 97.25 98 LEU A C 1
ATOM 761 O O . LEU A 1 98 ? -19.974 7.046 35.812 1.00 97.25 98 LEU A O 1
ATOM 765 N N . THR A 1 99 ? -21.896 7.457 36.877 1.00 96.94 99 THR A N 1
ATOM 766 C CA . THR A 1 99 ? -22.667 7.696 35.650 1.00 96.94 99 THR A CA 1
ATOM 767 C C . THR A 1 99 ? -22.157 8.933 34.906 1.00 96.94 99 THR A C 1
ATOM 769 O O . THR A 1 99 ? -22.038 8.912 33.682 1.00 96.94 99 THR A O 1
ATOM 772 N N . GLU A 1 100 ? -21.814 10.003 35.626 1.00 97.00 100 GLU A N 1
ATOM 773 C CA . GLU A 1 100 ? -21.282 11.227 35.020 1.00 97.00 100 GLU A CA 1
ATOM 774 C C . GLU A 1 100 ? -19.862 11.035 34.472 1.00 97.00 100 GLU A C 1
ATOM 776 O O . GLU A 1 100 ? -19.560 11.447 33.348 1.00 97.00 100 GLU A O 1
ATOM 781 N N . SER A 1 101 ? -18.997 10.344 35.220 1.00 96.19 101 SER A N 1
ATOM 782 C CA . SER A 1 101 ? -17.656 9.998 34.733 1.00 96.19 101 SER A CA 1
ATOM 783 C C . SER A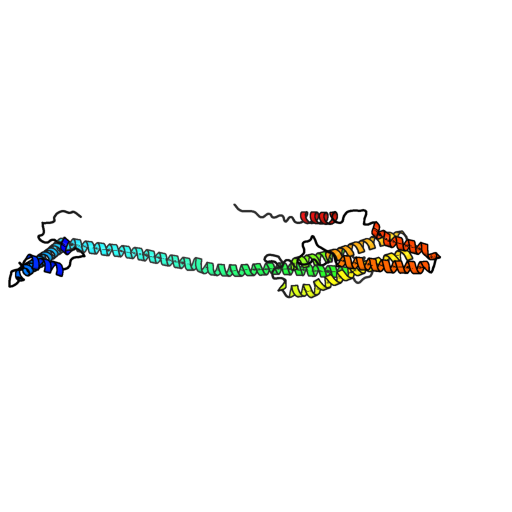 1 101 ? -17.712 9.083 33.507 1.00 96.19 101 SER A C 1
ATOM 785 O O . SER A 1 101 ? -16.956 9.301 32.562 1.00 96.19 101 SER A O 1
ATOM 787 N N . TYR A 1 102 ? -18.655 8.135 33.453 1.00 96.12 102 TYR A N 1
ATOM 788 C CA . TYR A 1 102 ? -18.873 7.299 32.272 1.00 96.12 102 TYR A CA 1
ATOM 789 C C . TYR A 1 102 ? -19.333 8.115 31.061 1.00 96.12 102 TYR A C 1
ATOM 791 O O . TYR A 1 102 ? -18.767 7.972 29.983 1.00 96.12 102 TYR A O 1
ATOM 799 N N . ARG A 1 103 ? -20.297 9.028 31.232 1.00 96.00 103 ARG A N 1
ATOM 800 C CA . ARG A 1 103 ? -20.737 9.933 30.153 1.00 96.00 103 ARG A CA 1
ATOM 801 C C . ARG A 1 103 ? -19.615 10.832 29.650 1.00 96.00 103 ARG A C 1
ATOM 803 O O . ARG A 1 103 ? -19.546 11.131 28.460 1.00 96.00 103 ARG A O 1
ATOM 810 N N . THR A 1 104 ? -18.748 11.279 30.553 1.00 95.81 104 THR A N 1
ATOM 811 C CA . THR A 1 104 ? -17.567 12.065 30.186 1.00 95.81 104 THR A CA 1
ATOM 812 C C . THR A 1 104 ? -16.595 11.208 29.378 1.00 95.81 104 THR A C 1
ATOM 814 O O . THR A 1 104 ? -16.152 11.631 28.314 1.00 95.81 104 THR A O 1
ATOM 817 N N . LEU A 1 105 ? -16.328 9.976 29.822 1.00 95.56 105 LEU A N 1
ATOM 818 C CA . LEU A 1 105 ? -15.459 9.032 29.119 1.00 95.56 105 LEU A CA 1
ATOM 819 C C . LEU A 1 105 ? -16.002 8.665 27.731 1.00 95.56 105 LEU A C 1
ATOM 821 O O . LEU A 1 105 ? -15.241 8.618 26.768 1.00 95.56 105 LEU A O 1
ATOM 825 N N . GLU A 1 106 ? -17.306 8.436 27.611 1.00 94.50 106 GLU A N 1
ATOM 826 C CA . GLU A 1 106 ? -17.978 8.149 26.343 1.00 94.50 106 GLU A CA 1
ATOM 827 C C . GLU A 1 106 ? -17.745 9.280 25.332 1.00 94.50 106 GLU A C 1
ATOM 829 O O . GLU A 1 106 ? -17.227 9.046 24.239 1.00 94.50 106 GLU A O 1
ATOM 834 N N . LYS A 1 107 ? -18.000 10.527 25.735 1.00 94.25 107 LYS A N 1
ATOM 835 C CA . LYS A 1 107 ? -17.794 11.697 24.869 1.00 94.25 107 LYS A CA 1
ATOM 836 C C . LYS A 1 107 ? -16.324 11.958 24.552 1.00 94.25 107 LYS A C 1
ATOM 838 O O . LYS A 1 107 ? -15.968 12.298 23.428 1.00 94.25 107 LYS A O 1
ATOM 843 N N . GLU A 1 108 ? -15.443 11.854 25.542 1.00 94.44 108 GLU A N 1
ATOM 844 C CA . GLU A 1 108 ? -14.043 12.232 25.354 1.00 94.44 108 GLU A CA 1
ATOM 845 C C . GLU A 1 108 ? -13.205 11.151 24.680 1.00 94.44 108 GLU A C 1
ATOM 847 O O . GLU A 1 108 ? -12.250 11.486 23.979 1.00 94.44 108 GLU A O 1
ATOM 852 N N . VAL A 1 109 ? -13.532 9.875 24.879 1.00 95.25 109 VAL A N 1
ATOM 853 C CA . VAL A 1 109 ? -12.709 8.759 24.402 1.00 95.25 109 VAL A CA 1
ATOM 854 C C . VAL A 1 109 ? -13.375 8.029 23.250 1.00 95.25 109 VAL A C 1
ATOM 856 O O . VAL A 1 109 ? -12.718 7.835 22.231 1.00 95.25 109 VAL A O 1
ATOM 859 N N . ILE A 1 110 ? -14.649 7.646 23.370 1.00 94.19 110 ILE A N 1
ATOM 860 C CA . ILE A 1 110 ? -15.305 6.813 22.350 1.00 94.19 110 ILE A CA 1
ATOM 861 C C . ILE A 1 110 ? -15.535 7.633 21.081 1.00 94.19 110 ILE A C 1
ATOM 863 O O . ILE A 1 110 ? -15.027 7.265 20.022 1.00 94.19 110 ILE A O 1
ATOM 867 N N . GLU A 1 111 ? -16.179 8.797 21.192 1.00 94.19 111 GLU A N 1
ATOM 868 C CA . GLU A 1 111 ? -16.434 9.650 20.021 1.00 94.19 111 GLU A CA 1
ATOM 869 C C . GLU A 1 111 ? -15.123 10.103 19.350 1.00 94.19 111 GLU A C 1
ATOM 871 O O . GLU A 1 111 ? -14.992 10.095 18.124 1.00 94.19 111 GLU A O 1
ATOM 876 N N . ARG A 1 112 ? -14.094 10.450 20.140 1.00 94.12 112 ARG A N 1
ATOM 877 C CA . ARG A 1 112 ? -12.784 10.835 19.584 1.00 94.12 112 ARG A CA 1
ATOM 878 C C . ARG A 1 112 ? -12.063 9.668 18.923 1.00 94.12 112 ARG A C 1
ATOM 880 O O . ARG A 1 112 ? -11.385 9.881 17.918 1.00 94.12 112 ARG A O 1
ATOM 887 N N . TYR A 1 113 ? -12.192 8.461 19.467 1.00 95.62 113 TYR A N 1
ATOM 888 C CA . TYR A 1 113 ? -11.613 7.263 18.874 1.00 95.62 113 TYR A CA 1
ATOM 889 C C . TYR A 1 113 ? -12.262 6.939 17.528 1.00 95.62 113 TYR A C 1
ATOM 891 O O . TYR A 1 113 ? -11.542 6.649 16.577 1.00 95.62 113 TYR A O 1
ATOM 899 N N . GLU A 1 114 ? -13.584 7.058 17.402 1.00 95.06 114 GLU A N 1
ATOM 900 C CA . GLU A 1 114 ? -14.281 6.841 16.127 1.00 95.06 114 GLU A CA 1
ATOM 901 C C . GLU A 1 114 ? -13.794 7.808 15.039 1.00 95.06 114 GLU A C 1
ATOM 903 O O . GLU A 1 114 ? -13.470 7.394 13.920 1.00 95.06 114 GLU A O 1
ATOM 908 N N . VAL A 1 115 ? -13.646 9.093 15.380 1.00 94.62 115 VAL A N 1
ATOM 909 C CA . VAL A 1 115 ? -13.076 10.090 14.462 1.00 94.62 115 VAL A CA 1
ATOM 910 C C . VAL A 1 115 ? -11.621 9.754 14.127 1.00 94.62 115 VAL A C 1
ATOM 912 O O . VAL A 1 115 ? -11.229 9.815 12.960 1.00 94.62 115 VAL A O 1
ATOM 915 N N . ALA A 1 116 ? -10.813 9.366 15.116 1.00 95.31 116 ALA A N 1
ATOM 916 C CA . ALA A 1 116 ? -9.417 8.992 14.904 1.00 95.31 116 ALA A CA 1
ATOM 917 C C . ALA A 1 116 ? -9.273 7.748 14.014 1.00 95.31 116 ALA A C 1
ATOM 919 O O . ALA A 1 116 ? -8.407 7.731 13.142 1.00 95.31 116 ALA A O 1
ATOM 920 N N . ALA A 1 117 ? -10.142 6.748 14.170 1.00 95.50 117 ALA A N 1
ATOM 921 C CA . ALA A 1 117 ? -10.174 5.551 13.335 1.00 95.50 117 ALA A CA 1
ATOM 922 C C . ALA A 1 117 ? -10.524 5.897 11.881 1.00 95.50 117 ALA A C 1
ATOM 924 O O . ALA A 1 117 ? -9.884 5.411 10.946 1.00 95.50 117 ALA A O 1
ATOM 925 N N . GLN A 1 118 ? -11.478 6.810 11.675 1.00 95.44 118 GLN A N 1
ATOM 926 C CA . GLN A 1 118 ? -11.791 7.305 10.339 1.00 95.44 118 GLN A CA 1
ATOM 927 C C . GLN A 1 118 ? -10.604 8.065 9.726 1.00 95.44 118 GLN A C 1
ATOM 929 O O . GLN A 1 118 ? -10.278 7.860 8.555 1.00 95.44 118 GLN A O 1
ATOM 934 N N . VAL A 1 119 ? -9.917 8.905 10.508 1.00 96.62 119 VAL A N 1
ATOM 935 C CA . VAL A 1 119 ? -8.705 9.606 10.055 1.00 96.62 119 VAL A CA 1
ATOM 936 C C . VAL A 1 119 ? -7.592 8.613 9.725 1.00 96.62 119 VAL A C 1
ATOM 938 O O . VAL A 1 119 ? -6.971 8.749 8.672 1.00 96.62 119 VAL A O 1
ATOM 941 N N . GLN A 1 120 ? -7.378 7.584 10.546 1.00 95.62 120 GLN A N 1
ATOM 942 C CA . GLN A 1 120 ? -6.408 6.523 10.280 1.00 95.62 120 GLN A CA 1
ATOM 943 C C . GLN A 1 120 ? -6.695 5.843 8.938 1.00 95.62 120 GLN A C 1
ATOM 945 O O . GLN A 1 120 ? -5.807 5.779 8.091 1.00 95.62 120 GLN A O 1
ATOM 950 N N . LEU A 1 121 ? -7.943 5.435 8.690 1.00 96.81 121 LEU A N 1
ATOM 951 C CA . LEU A 1 121 ? -8.340 4.826 7.420 1.00 96.81 121 LEU A CA 1
ATOM 952 C C . LEU A 1 121 ? -8.083 5.765 6.230 1.00 96.81 121 LEU A C 1
ATOM 954 O O . LEU A 1 121 ? -7.612 5.336 5.174 1.00 96.81 121 LEU A O 1
ATOM 958 N N . THR A 1 122 ? -8.382 7.061 6.377 1.00 97.25 122 THR A N 1
ATOM 959 C CA . THR A 1 122 ? -8.079 8.038 5.320 1.00 97.25 122 THR A CA 1
ATOM 960 C C . THR A 1 122 ? -6.576 8.215 5.112 1.00 97.25 122 THR A C 1
ATOM 962 O O . THR A 1 122 ? -6.136 8.297 3.969 1.00 97.25 122 THR A O 1
ATOM 965 N N . ALA A 1 123 ? -5.778 8.217 6.180 1.00 96.31 123 ALA A N 1
ATOM 966 C CA . ALA A 1 123 ? -4.329 8.350 6.116 1.00 96.31 123 ALA A CA 1
ATOM 967 C C . ALA A 1 123 ? -3.666 7.119 5.480 1.00 96.31 123 ALA A C 1
ATOM 969 O O . ALA A 1 123 ? -2.745 7.272 4.680 1.00 96.31 123 ALA A O 1
ATOM 970 N N . GLU A 1 124 ? -4.159 5.914 5.768 1.00 95.19 124 GLU A N 1
ATOM 971 C CA . GLU A 1 124 ? -3.712 4.668 5.136 1.00 95.19 124 GLU A CA 1
ATOM 972 C C . GLU A 1 124 ? -3.967 4.701 3.626 1.00 95.19 124 GLU A C 1
ATOM 974 O O . GLU A 1 124 ? -3.034 4.537 2.837 1.00 95.19 124 GLU A O 1
ATOM 979 N N . ARG A 1 125 ? -5.187 5.060 3.208 1.00 94.00 125 ARG A N 1
ATOM 980 C CA . ARG A 1 125 ? -5.534 5.236 1.786 1.00 94.00 125 ARG A CA 1
ATOM 981 C C . ARG A 1 125 ? -4.700 6.329 1.115 1.00 94.00 125 ARG A C 1
ATOM 983 O O . ARG A 1 125 ? -4.250 6.172 -0.020 1.00 94.00 125 ARG A O 1
ATOM 990 N N . LEU A 1 126 ? -4.457 7.448 1.797 1.00 94.75 126 LEU A N 1
ATOM 991 C CA . LEU A 1 126 ? -3.581 8.507 1.289 1.00 94.75 126 LEU A CA 1
ATOM 992 C C . LEU A 1 126 ? -2.133 8.017 1.142 1.00 94.75 126 LEU A C 1
ATOM 994 O O . LEU A 1 126 ? -1.483 8.308 0.144 1.00 94.75 126 LEU A O 1
ATOM 998 N N . CYS A 1 127 ? -1.631 7.221 2.082 1.00 92.00 127 CYS A N 1
ATOM 999 C CA . CYS A 1 127 ? -0.299 6.630 1.999 1.00 92.00 127 CYS A CA 1
ATOM 1000 C C . CYS A 1 127 ? -0.179 5.672 0.805 1.00 92.00 127 CYS A C 1
ATOM 1002 O O . CYS A 1 127 ? 0.782 5.762 0.038 1.00 92.00 127 CYS A O 1
ATOM 1004 N N . GLU A 1 128 ? -1.171 4.804 0.600 1.00 89.38 128 GLU A N 1
ATOM 1005 C CA . GLU A 1 128 ? -1.240 3.907 -0.559 1.00 89.38 128 GLU A CA 1
ATOM 1006 C C . GLU A 1 128 ? -1.269 4.685 -1.880 1.00 89.38 128 GLU A C 1
ATOM 1008 O O . GLU A 1 128 ? -0.468 4.415 -2.778 1.00 89.38 128 GLU A O 1
ATOM 1013 N N . THR A 1 129 ? -2.121 5.710 -1.986 1.00 91.56 129 THR A N 1
ATOM 1014 C CA . THR A 1 129 ? -2.196 6.544 -3.198 1.00 91.56 129 THR A CA 1
ATOM 1015 C C . THR A 1 129 ? -0.902 7.312 -3.462 1.00 91.56 129 THR A C 1
ATOM 1017 O O . THR A 1 129 ? -0.489 7.415 -4.616 1.00 91.56 129 THR A O 1
ATOM 1020 N N . VAL A 1 130 ? -0.206 7.798 -2.429 1.00 92.12 130 VAL A N 1
ATOM 1021 C CA . VAL A 1 130 ? 1.096 8.466 -2.583 1.00 92.12 130 VAL A CA 1
ATOM 1022 C C . VAL A 1 130 ? 2.179 7.481 -3.019 1.00 92.12 130 VAL A C 1
ATOM 1024 O O . VAL A 1 130 ? 2.973 7.813 -3.900 1.00 92.12 130 VAL A O 1
ATOM 1027 N N . LYS A 1 131 ? 2.227 6.271 -2.447 1.00 88.88 131 LYS A N 1
ATOM 1028 C CA . LYS A 1 131 ? 3.172 5.223 -2.869 1.00 88.88 131 LYS A CA 1
ATOM 1029 C C . LYS A 1 131 ? 2.983 4.887 -4.348 1.00 88.88 131 LYS A C 1
ATOM 1031 O O . LYS A 1 131 ? 3.944 4.958 -5.116 1.00 88.88 131 LYS A O 1
ATOM 1036 N N . LEU A 1 132 ? 1.739 4.637 -4.752 1.00 89.19 132 LEU A N 1
ATOM 1037 C CA . LEU A 1 132 ? 1.384 4.362 -6.141 1.00 89.19 132 LEU A CA 1
ATOM 1038 C C . LEU A 1 132 ? 1.706 5.556 -7.052 1.00 89.19 132 LEU A C 1
ATOM 1040 O O . LEU A 1 132 ? 2.340 5.395 -8.091 1.00 89.19 132 LEU A O 1
ATOM 1044 N N . GLY A 1 133 ? 1.351 6.775 -6.638 1.00 89.81 133 GLY A N 1
ATOM 1045 C CA . GLY A 1 133 ? 1.631 8.004 -7.380 1.00 89.81 133 GLY A CA 1
ATOM 1046 C C . GLY A 1 133 ? 3.126 8.258 -7.590 1.00 89.81 133 GLY A C 1
ATOM 10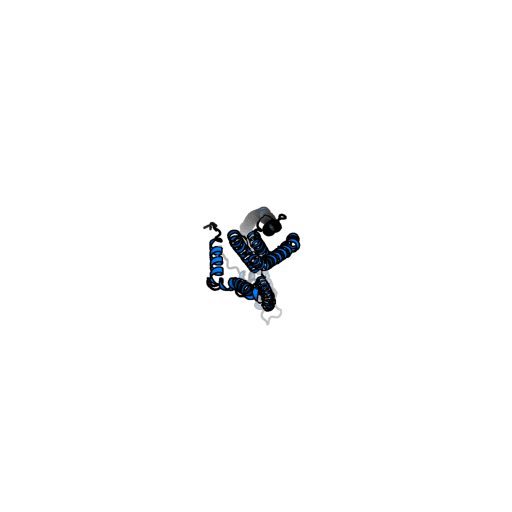47 O O . GLY A 1 133 ? 3.531 8.679 -8.673 1.00 89.81 133 GLY A O 1
ATOM 1048 N N . ARG A 1 134 ? 3.974 7.950 -6.599 1.00 90.50 134 ARG A N 1
ATOM 1049 C CA . ARG A 1 134 ? 5.439 8.050 -6.723 1.00 90.50 134 ARG A CA 1
ATOM 1050 C C . ARG A 1 134 ? 6.002 7.029 -7.707 1.00 90.50 134 ARG A C 1
ATOM 1052 O O . ARG A 1 134 ? 6.868 7.392 -8.504 1.00 90.50 134 ARG A O 1
ATOM 1059 N N . ALA A 1 135 ? 5.502 5.795 -7.683 1.00 89.25 135 ALA A N 1
ATOM 1060 C CA . ALA A 1 135 ? 5.892 4.765 -8.643 1.00 89.25 135 ALA A CA 1
ATOM 1061 C C . ALA A 1 135 ? 5.497 5.159 -10.076 1.00 89.25 135 ALA A C 1
ATOM 1063 O O . ALA A 1 135 ? 6.341 5.166 -10.973 1.00 89.25 135 ALA A O 1
ATOM 1064 N N . VAL A 1 136 ? 4.253 5.611 -10.271 1.00 91.38 136 VAL A N 1
ATOM 1065 C CA . VAL A 1 136 ? 3.756 6.133 -11.556 1.00 91.38 136 VAL A CA 1
ATOM 1066 C C . VAL A 1 136 ? 4.616 7.298 -12.042 1.00 91.38 136 VAL A C 1
ATOM 1068 O O . VAL A 1 136 ? 5.068 7.293 -13.186 1.00 91.38 136 VAL A O 1
ATOM 1071 N N . ALA A 1 137 ? 4.888 8.282 -11.180 1.00 91.06 137 ALA A N 1
ATOM 1072 C CA . ALA A 1 137 ? 5.708 9.438 -11.529 1.00 91.06 137 ALA A CA 1
ATOM 1073 C C . ALA A 1 137 ? 7.122 9.020 -11.955 1.00 91.06 137 ALA A C 1
ATOM 1075 O O . ALA A 1 137 ? 7.623 9.506 -12.967 1.00 91.06 137 ALA A O 1
ATOM 1076 N N . ARG A 1 138 ? 7.751 8.081 -11.236 1.00 90.50 138 ARG A N 1
ATOM 1077 C CA . ARG A 1 138 ? 9.066 7.536 -11.602 1.00 90.50 138 ARG A CA 1
ATOM 1078 C C . ARG A 1 138 ? 9.029 6.846 -12.968 1.00 90.50 138 ARG A C 1
ATOM 1080 O O . ARG A 1 138 ? 9.894 7.127 -13.795 1.00 90.50 138 ARG A O 1
ATOM 1087 N N . CYS A 1 139 ? 8.024 6.010 -13.236 1.00 90.25 139 CYS A N 1
ATOM 1088 C CA . CYS A 1 139 ? 7.846 5.359 -14.537 1.00 90.25 139 CYS A CA 1
ATOM 1089 C C . CYS A 1 139 ? 7.652 6.367 -15.673 1.00 90.25 139 CYS A C 1
ATOM 1091 O O . CYS A 1 139 ? 8.300 6.246 -16.709 1.00 90.25 139 CYS A O 1
ATOM 1093 N N . LEU A 1 140 ? 6.819 7.391 -15.476 1.00 91.38 140 LEU A N 1
ATOM 1094 C CA . LEU A 1 140 ? 6.597 8.436 -16.477 1.00 91.38 140 LEU A CA 1
ATOM 1095 C C . LEU A 1 140 ? 7.850 9.289 -16.710 1.00 91.38 140 LEU A C 1
ATOM 1097 O O . LEU A 1 140 ? 8.153 9.623 -17.853 1.00 91.38 140 LEU A O 1
ATOM 1101 N N . MET A 1 141 ? 8.617 9.612 -15.663 1.00 92.75 141 MET A N 1
ATOM 1102 C CA . MET A 1 141 ? 9.892 10.321 -15.818 1.00 92.75 141 MET A CA 1
ATOM 1103 C C . MET A 1 141 ? 10.914 9.498 -16.605 1.00 92.75 141 MET A C 1
ATOM 1105 O O . MET A 1 141 ? 11.576 10.041 -17.487 1.00 92.75 141 MET A O 1
ATOM 1109 N N . LEU A 1 142 ? 11.023 8.197 -16.321 1.00 91.62 142 LEU A N 1
ATOM 1110 C CA . LEU A 1 142 ? 11.885 7.289 -17.081 1.00 91.62 142 LEU A CA 1
ATOM 1111 C C . LEU A 1 142 ? 11.404 7.129 -18.530 1.00 91.62 142 LEU A C 1
ATOM 1113 O O . LEU A 1 142 ? 12.228 7.100 -19.439 1.00 91.62 142 LEU A O 1
ATOM 1117 N N . GLY A 1 143 ? 10.089 7.100 -18.760 1.00 89.81 143 GLY A N 1
ATOM 1118 C CA . GLY A 1 143 ? 9.492 7.136 -20.096 1.00 89.81 143 GLY A CA 1
ATOM 1119 C C . GLY A 1 143 ? 9.878 8.399 -20.866 1.00 89.81 143 GLY A C 1
ATOM 1120 O O . GLY A 1 143 ? 10.440 8.320 -21.953 1.00 89.81 143 GLY A O 1
ATOM 1121 N N . ARG A 1 144 ? 9.708 9.576 -20.258 1.00 91.12 144 ARG A N 1
ATOM 1122 C CA . ARG A 1 144 ? 10.151 10.847 -20.850 1.00 91.12 144 ARG A CA 1
ATOM 1123 C C . ARG A 1 144 ? 11.655 10.860 -21.126 1.00 91.12 144 ARG A C 1
ATOM 1125 O O . ARG A 1 144 ? 12.096 11.371 -22.152 1.00 91.12 144 ARG A O 1
ATOM 1132 N N . GLN A 1 145 ? 12.460 10.315 -20.215 1.00 91.06 145 GLN A N 1
ATOM 1133 C CA . GLN A 1 145 ? 13.898 10.181 -20.430 1.00 91.06 145 GLN A CA 1
ATOM 1134 C C . GLN A 1 145 ? 14.185 9.290 -21.643 1.00 91.06 145 GLN A C 1
ATOM 1136 O O . GLN A 1 145 ? 15.025 9.656 -22.462 1.00 91.06 145 GLN A O 1
ATOM 1141 N N . LEU A 1 146 ? 13.477 8.169 -21.791 1.00 89.00 146 LEU A N 1
ATOM 1142 C CA . LEU A 1 146 ? 13.602 7.282 -22.942 1.00 89.00 146 LEU A CA 1
ATOM 1143 C C . LEU A 1 146 ? 13.231 7.997 -24.249 1.00 89.00 146 LEU A C 1
ATOM 1145 O O . LEU A 1 146 ? 14.007 7.925 -25.194 1.00 89.00 146 LEU A O 1
ATOM 1149 N N . GLU A 1 147 ? 12.131 8.751 -24.296 1.00 87.94 147 GLU A N 1
ATOM 1150 C CA . GLU A 1 147 ? 11.743 9.543 -25.477 1.00 87.94 147 GLU A CA 1
ATOM 1151 C C . GLU A 1 147 ? 12.835 10.527 -25.902 1.00 87.94 147 GLU A C 1
ATOM 1153 O O . GLU A 1 147 ? 13.207 10.579 -27.074 1.00 87.94 147 GLU A O 1
ATOM 1158 N N . VAL A 1 148 ? 13.401 11.274 -24.948 1.00 88.81 148 VAL A N 1
ATOM 1159 C CA . VAL A 1 148 ? 14.486 12.227 -25.226 1.00 88.81 148 VAL A CA 1
ATOM 1160 C C . VAL A 1 148 ? 15.720 11.500 -25.764 1.00 88.81 148 VAL A C 1
ATOM 1162 O O . VAL A 1 148 ? 16.301 11.927 -26.760 1.00 88.81 148 VAL A O 1
ATOM 1165 N N . ARG A 1 149 ? 16.107 10.371 -25.156 1.00 84.19 149 ARG A N 1
ATOM 1166 C CA . ARG A 1 149 ? 17.257 9.572 -25.615 1.00 84.19 149 ARG A CA 1
ATOM 1167 C C . ARG A 1 149 ? 17.013 8.906 -26.971 1.00 84.19 149 ARG A C 1
ATOM 1169 O O . ARG A 1 149 ? 17.944 8.784 -27.763 1.00 84.19 149 ARG A O 1
ATOM 1176 N N . MET A 1 150 ? 15.776 8.523 -27.272 1.00 82.12 150 MET A N 1
ATOM 1177 C CA . MET A 1 150 ? 15.389 7.998 -28.581 1.00 82.12 150 MET A CA 1
ATOM 1178 C C . MET A 1 150 ? 15.372 9.090 -29.657 1.00 82.12 150 MET A C 1
ATOM 1180 O O . MET A 1 150 ? 15.785 8.832 -30.786 1.00 82.12 150 MET A O 1
ATOM 1184 N N . ALA A 1 151 ? 14.977 10.318 -29.317 1.00 81.31 151 ALA A N 1
ATOM 1185 C CA . ALA A 1 151 ? 15.077 11.463 -30.218 1.00 81.31 151 ALA A CA 1
ATOM 1186 C C . ALA A 1 151 ? 16.543 11.832 -30.522 1.00 81.31 151 ALA A C 1
ATOM 1188 O O . ALA A 1 151 ? 16.862 12.167 -31.662 1.00 81.31 151 ALA A O 1
ATOM 1189 N N . GLU A 1 152 ? 17.450 11.701 -29.542 1.00 79.00 152 GLU A N 1
ATOM 1190 C CA . GLU A 1 152 ? 18.905 11.841 -29.747 1.00 79.00 152 GLU A CA 1
ATOM 1191 C C . GLU A 1 152 ? 19.453 10.792 -30.736 1.00 79.00 152 GLU A C 1
ATOM 1193 O O . GLU A 1 152 ? 20.359 11.092 -31.512 1.00 79.00 152 GLU A O 1
ATOM 1198 N N . LEU A 1 153 ? 18.889 9.578 -30.741 1.00 69.50 153 LEU A N 1
ATOM 1199 C CA . LEU A 1 153 ? 19.268 8.498 -31.660 1.00 69.50 153 LEU A CA 1
ATOM 1200 C C . LEU A 1 153 ? 18.715 8.703 -33.084 1.00 69.50 153 LEU A C 1
ATOM 1202 O O . LEU A 1 153 ? 19.333 8.260 -34.049 1.00 69.50 153 LEU A O 1
ATOM 1206 N N . GLY A 1 154 ? 17.561 9.365 -33.216 1.00 60.25 154 GLY A N 1
ATOM 1207 C CA . GLY A 1 154 ? 16.854 9.606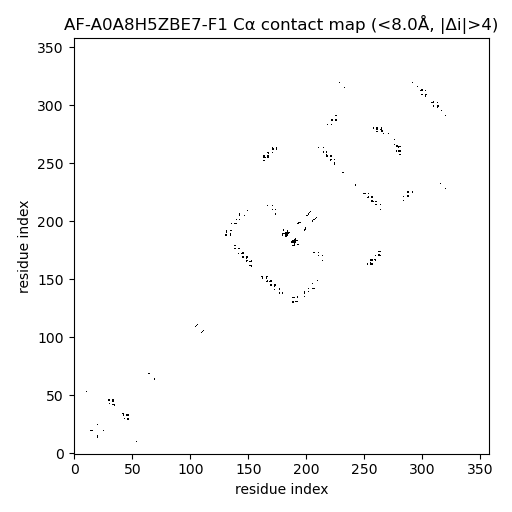 -34.480 1.00 60.25 154 GLY A CA 1
ATOM 1208 C C . GLY A 1 154 ? 17.163 10.942 -35.167 1.00 60.25 154 GLY A C 1
ATOM 1209 O O . GLY A 1 154 ? 16.435 11.323 -36.082 1.00 60.25 154 GLY A O 1
ATOM 1210 N N . GLY A 1 155 ? 18.192 11.674 -34.725 1.00 53.50 155 GLY A N 1
ATOM 1211 C CA . GLY A 1 155 ? 18.517 13.016 -35.212 1.00 53.50 155 GLY A CA 1
ATOM 1212 C C . GLY A 1 155 ? 18.587 13.122 -36.741 1.00 53.50 155 GLY A C 1
ATOM 1213 O O . GLY A 1 155 ? 19.518 12.634 -37.378 1.00 53.50 155 GLY A O 1
ATOM 1214 N N . VAL A 1 156 ? 17.604 13.815 -37.324 1.00 43.44 156 VAL A N 1
ATOM 1215 C CA . VAL A 1 156 ? 17.535 14.172 -38.747 1.00 43.44 156 VAL A CA 1
ATOM 1216 C C . VAL A 1 156 ? 18.665 15.152 -39.065 1.00 43.44 156 VAL A C 1
ATOM 1218 O O . VAL A 1 156 ? 18.569 16.348 -38.799 1.00 43.44 156 VAL A O 1
ATOM 1221 N N . GLY A 1 157 ? 19.766 14.640 -39.612 1.00 41.16 157 GLY A N 1
ATOM 1222 C CA . GLY A 1 157 ? 20.890 15.457 -40.062 1.00 41.16 157 GLY A CA 1
ATOM 1223 C C . GLY A 1 157 ? 22.177 14.649 -40.165 1.00 41.16 157 GLY A C 1
ATOM 1224 O O . GLY A 1 157 ? 22.814 14.352 -39.161 1.00 41.16 157 GLY A O 1
ATOM 1225 N N . SER A 1 158 ? 22.576 14.346 -41.399 1.00 41.59 158 SER A N 1
ATOM 1226 C CA . SER A 1 158 ? 23.695 13.490 -41.832 1.00 41.59 158 SER A CA 1
ATOM 1227 C C . SER A 1 158 ? 25.120 13.911 -41.386 1.00 41.59 158 SER A C 1
ATOM 1229 O O . SER A 1 158 ? 26.086 13.601 -42.080 1.00 41.59 158 SER A O 1
ATOM 1231 N N . ALA A 1 159 ? 25.308 14.624 -40.269 1.00 42.50 159 ALA A N 1
ATOM 1232 C CA . ALA A 1 159 ? 26.616 15.182 -39.895 1.00 42.50 159 ALA A CA 1
ATOM 1233 C C . ALA A 1 159 ? 26.967 15.172 -38.396 1.00 42.50 159 ALA A C 1
ATOM 1235 O O . ALA A 1 159 ? 28.086 15.546 -38.046 1.00 42.50 159 ALA A O 1
ATOM 1236 N N . LYS A 1 160 ? 26.082 14.732 -37.493 1.00 48.44 160 LYS A N 1
ATOM 1237 C CA . LYS A 1 160 ? 26.470 14.514 -36.091 1.00 48.44 160 LYS A CA 1
ATOM 1238 C C . LYS A 1 160 ? 26.637 13.023 -35.853 1.00 48.44 160 LYS A C 1
ATOM 1240 O O . LYS A 1 160 ? 25.666 12.281 -35.882 1.00 48.44 160 LYS A O 1
ATOM 1245 N N . LYS A 1 161 ? 27.903 12.628 -35.689 1.00 54.62 161 LYS A N 1
ATOM 1246 C CA . LYS A 1 161 ? 28.389 11.333 -35.196 1.00 54.62 161 LYS A CA 1
ATOM 1247 C C . LYS A 1 161 ? 27.311 10.678 -34.328 1.00 54.62 161 LYS A C 1
ATOM 1249 O O . LYS A 1 161 ? 27.012 11.192 -33.259 1.00 54.62 161 LYS A O 1
ATOM 1254 N N . GLU A 1 162 ? 26.690 9.612 -34.830 1.00 60.22 162 GLU A N 1
ATOM 1255 C CA . GLU A 1 162 ? 25.701 8.858 -34.063 1.00 60.22 162 GLU A CA 1
ATOM 1256 C C . GLU A 1 162 ? 26.294 8.492 -32.709 1.00 60.22 162 GLU A C 1
ATOM 1258 O O . GLU A 1 162 ? 27.310 7.789 -32.631 1.00 60.22 162 GLU A O 1
ATOM 1263 N N . ASP A 1 163 ? 25.660 8.981 -31.646 1.00 68.88 163 ASP A N 1
ATOM 1264 C CA . ASP A 1 163 ? 26.053 8.668 -30.286 1.00 68.88 163 ASP A CA 1
ATOM 1265 C C . ASP A 1 163 ? 25.672 7.210 -30.012 1.00 68.88 163 ASP A C 1
ATOM 1267 O O . ASP A 1 163 ? 24.646 6.889 -29.419 1.00 68.88 163 ASP A O 1
ATOM 1271 N N . HIS A 1 164 ? 26.542 6.286 -30.402 1.00 75.69 164 HIS A N 1
ATOM 1272 C CA . HIS A 1 164 ? 26.446 4.868 -30.049 1.00 75.69 164 HIS A CA 1
ATOM 1273 C C . HIS A 1 164 ? 26.393 4.654 -28.524 1.00 75.69 164 HIS A C 1
ATOM 1275 O O . HIS A 1 164 ? 25.882 3.653 -28.026 1.00 75.69 164 HIS A O 1
ATOM 1281 N N . ARG A 1 165 ? 26.856 5.652 -27.761 1.00 79.38 165 ARG A N 1
ATOM 1282 C CA . ARG A 1 165 ? 26.688 5.745 -26.311 1.00 79.38 165 ARG A CA 1
ATOM 1283 C C . ARG A 1 165 ? 25.251 6.082 -25.891 1.00 79.38 165 ARG A C 1
ATOM 1285 O O . ARG A 1 165 ? 24.817 5.607 -24.847 1.00 79.38 165 ARG A O 1
ATOM 1292 N N . ALA A 1 166 ? 24.498 6.858 -26.673 1.00 81.75 166 ALA A N 1
ATOM 1293 C CA . ALA A 1 166 ? 23.080 7.128 -26.422 1.00 81.75 166 ALA A CA 1
ATOM 1294 C C . ALA A 1 166 ? 22.227 5.859 -26.551 1.00 81.75 166 ALA A C 1
ATOM 1296 O O . ALA A 1 166 ? 21.314 5.662 -25.751 1.00 81.75 166 ALA A O 1
ATOM 1297 N N . MET A 1 167 ? 22.584 4.956 -27.469 1.00 82.56 167 MET A N 1
ATOM 1298 C CA . MET A 1 167 ? 21.948 3.642 -27.604 1.00 82.56 167 MET A CA 1
ATOM 1299 C C . MET A 1 167 ? 22.095 2.798 -26.323 1.00 82.56 167 MET A C 1
ATOM 1301 O O . MET A 1 167 ? 21.095 2.322 -25.791 1.00 82.56 167 MET A O 1
ATOM 1305 N N . VAL A 1 168 ? 23.307 2.716 -25.756 1.00 85.69 168 VAL A N 1
ATOM 1306 C CA . VAL A 1 168 ? 23.567 1.985 -24.495 1.00 85.69 168 VAL A CA 1
ATOM 1307 C C . VAL A 1 168 ? 22.851 2.630 -23.299 1.00 85.69 168 VAL A C 1
ATOM 1309 O O . VAL A 1 168 ? 22.276 1.937 -22.460 1.00 85.69 168 VAL A O 1
ATOM 1312 N N . ARG A 1 169 ? 22.823 3.968 -23.223 1.00 87.38 169 ARG A N 1
ATOM 1313 C CA . ARG A 1 169 ? 22.057 4.683 -22.183 1.00 87.38 169 ARG A CA 1
ATOM 1314 C C . ARG A 1 169 ? 20.554 4.408 -22.288 1.00 87.38 169 ARG A C 1
ATOM 1316 O O . ARG A 1 169 ? 19.895 4.263 -21.266 1.00 87.38 169 ARG A O 1
ATOM 1323 N N . SER A 1 170 ? 20.024 4.315 -23.507 1.00 86.19 170 SER A N 1
ATOM 1324 C CA . SER A 1 170 ? 18.605 4.020 -23.743 1.00 86.19 170 SER A CA 1
ATOM 1325 C C . SER A 1 170 ? 18.242 2.602 -23.290 1.00 86.19 170 SER A C 1
ATOM 1327 O O . SER A 1 170 ? 17.187 2.392 -22.691 1.00 86.19 170 SER A O 1
ATOM 1329 N N . THR A 1 171 ? 19.136 1.627 -23.487 1.00 87.25 171 THR A N 1
ATOM 1330 C CA . THR A 1 171 ? 18.922 0.271 -22.956 1.00 87.25 171 THR A CA 1
ATOM 1331 C C . THR A 1 171 ? 18.923 0.206 -21.436 1.00 87.25 171 THR A C 1
ATOM 1333 O O . THR A 1 171 ? 18.122 -0.532 -20.876 1.00 87.25 171 THR A O 1
ATOM 1336 N N . ASP A 1 172 ? 19.750 1.003 -20.762 1.00 88.62 172 ASP A N 1
ATOM 1337 C CA . ASP A 1 172 ? 19.761 1.074 -19.296 1.00 88.62 172 ASP A CA 1
ATOM 1338 C C . ASP A 1 172 ? 18.456 1.688 -18.743 1.00 88.62 172 ASP A C 1
ATOM 1340 O O . ASP A 1 172 ? 17.855 1.187 -17.789 1.00 88.62 172 ASP A O 1
ATOM 1344 N N . THR A 1 173 ? 17.913 2.709 -19.420 1.00 89.81 173 THR A N 1
ATOM 1345 C CA . THR A 1 173 ? 16.588 3.264 -19.078 1.00 89.81 173 THR A CA 1
ATOM 1346 C C . THR A 1 173 ? 15.444 2.272 -19.311 1.00 89.81 173 THR A C 1
ATOM 1348 O O . THR A 1 173 ? 14.502 2.214 -18.527 1.00 89.81 173 THR A O 1
ATOM 1351 N N . ILE A 1 174 ? 15.531 1.438 -20.350 1.00 89.38 174 ILE A N 1
ATOM 1352 C CA . ILE A 1 174 ? 14.561 0.362 -20.597 1.00 89.38 174 ILE A CA 1
ATOM 1353 C C . ILE A 1 174 ? 14.667 -0.724 -19.525 1.00 89.38 174 ILE A C 1
ATOM 1355 O O . ILE A 1 174 ? 13.650 -1.218 -19.043 1.00 89.38 174 ILE A O 1
ATOM 1359 N N . LEU A 1 175 ? 15.886 -1.098 -19.133 1.00 87.62 175 LEU A N 1
ATOM 1360 C CA . LEU A 1 175 ? 16.111 -2.121 -18.117 1.00 87.62 175 LEU A CA 1
ATOM 1361 C C . LEU A 1 175 ? 15.594 -1.658 -16.754 1.00 87.62 175 LEU A C 1
ATOM 1363 O O . LEU A 1 175 ? 14.875 -2.404 -16.096 1.00 87.62 175 LEU A O 1
ATOM 1367 N N . SER A 1 176 ? 15.869 -0.413 -16.365 1.00 87.94 176 SER A N 1
ATOM 1368 C CA . SER A 1 176 ? 15.311 0.174 -15.139 1.00 87.94 176 SER A CA 1
ATOM 1369 C C . SER A 1 176 ? 13.779 0.274 -15.172 1.00 87.94 176 SER A C 1
ATOM 1371 O O . SER A 1 176 ? 13.133 -0.025 -14.167 1.00 87.94 176 SER A O 1
ATOM 1373 N N . LEU A 1 177 ? 13.169 0.593 -16.323 1.00 86.44 177 LEU A N 1
ATOM 1374 C CA . LEU A 1 177 ? 11.712 0.511 -16.502 1.00 86.44 177 LEU A CA 1
ATOM 1375 C C . LEU A 1 177 ? 11.192 -0.921 -16.323 1.00 86.44 177 LEU A C 1
ATOM 1377 O O . LEU A 1 177 ? 10.234 -1.134 -15.583 1.00 86.44 177 LEU A O 1
ATOM 1381 N N . ARG A 1 178 ? 11.836 -1.914 -16.948 1.00 85.31 178 ARG A N 1
ATOM 1382 C CA . ARG A 1 178 ? 11.491 -3.335 -16.779 1.00 85.31 178 ARG A CA 1
ATOM 1383 C C . ARG A 1 178 ? 11.632 -3.779 -15.329 1.00 85.31 178 ARG A C 1
ATOM 1385 O O . ARG A 1 178 ? 10.773 -4.509 -14.856 1.00 85.31 178 ARG A O 1
ATOM 1392 N N . GLN A 1 179 ? 12.665 -3.325 -14.624 1.00 85.31 179 GLN A N 1
ATOM 1393 C CA . GLN A 1 179 ? 12.884 -3.656 -13.221 1.00 85.31 179 GLN A CA 1
ATOM 1394 C C . GLN A 1 179 ? 11.708 -3.185 -12.364 1.00 85.31 179 GLN A C 1
ATOM 1396 O O . GLN A 1 179 ? 11.135 -3.999 -11.646 1.00 85.31 179 GLN A O 1
ATOM 1401 N N . ILE A 1 180 ? 11.294 -1.922 -12.505 1.00 83.88 180 ILE A N 1
ATOM 1402 C CA . ILE A 1 180 ? 10.151 -1.367 -11.762 1.00 83.88 180 ILE A CA 1
ATOM 1403 C C . ILE A 1 180 ? 8.849 -2.095 -12.133 1.00 83.88 180 ILE A C 1
ATOM 1405 O O . ILE A 1 180 ? 8.062 -2.429 -11.254 1.00 83.88 180 ILE A O 1
ATOM 1409 N N . LEU A 1 181 ? 8.641 -2.407 -13.417 1.00 81.31 181 LEU A N 1
ATOM 1410 C CA . LEU A 1 181 ? 7.458 -3.142 -13.884 1.00 81.31 181 LEU A CA 1
ATOM 1411 C C . LEU A 1 181 ? 7.445 -4.618 -13.443 1.00 81.31 181 LEU A C 1
ATOM 1413 O O . LEU A 1 181 ? 6.378 -5.200 -13.282 1.00 81.31 181 LEU A O 1
ATOM 1417 N N . SER A 1 182 ? 8.617 -5.234 -13.267 1.00 78.31 182 SER A N 1
ATOM 1418 C CA . SER A 1 182 ? 8.766 -6.625 -12.814 1.00 78.31 182 SER A CA 1
ATOM 1419 C C . SER A 1 182 ? 8.703 -6.775 -11.293 1.00 78.31 182 SER A C 1
ATOM 1421 O O . SER A 1 182 ? 8.376 -7.854 -10.799 1.00 78.31 182 SER A O 1
ATOM 1423 N N . ALA A 1 183 ? 8.980 -5.696 -10.556 1.00 79.44 183 ALA A N 1
ATOM 1424 C CA . ALA A 1 183 ? 8.942 -5.628 -9.099 1.00 79.44 183 ALA A CA 1
ATOM 1425 C C . ALA A 1 183 ? 7.496 -5.472 -8.586 1.00 79.44 183 ALA A C 1
ATOM 1427 O O . ALA A 1 183 ? 7.153 -4.495 -7.927 1.00 79.44 183 ALA A O 1
ATOM 1428 N N . SER A 1 184 ? 6.618 -6.406 -8.969 1.00 73.38 184 SER A N 1
ATOM 1429 C CA . SER A 1 184 ? 5.175 -6.368 -8.680 1.00 73.38 184 SER A CA 1
ATOM 1430 C C . SER A 1 184 ? 4.778 -7.163 -7.424 1.00 73.38 184 SER A C 1
ATOM 1432 O O . SER A 1 184 ? 3.606 -7.481 -7.227 1.00 73.38 184 SER A O 1
ATOM 1434 N N . LYS A 1 185 ? 5.740 -7.541 -6.571 1.00 72.94 185 LYS A N 1
ATOM 1435 C CA . LYS A 1 185 ? 5.447 -8.276 -5.328 1.00 72.94 185 LYS A CA 1
ATOM 1436 C C . LYS A 1 185 ? 4.854 -7.346 -4.257 1.00 72.94 185 LYS A C 1
ATOM 1438 O O . LYS A 1 185 ? 5.080 -6.138 -4.321 1.00 72.94 185 LYS A O 1
ATOM 1443 N N . PRO A 1 186 ? 4.130 -7.889 -3.256 1.00 66.75 186 PRO A N 1
ATOM 1444 C CA . PRO A 1 186 ? 3.589 -7.085 -2.159 1.00 66.75 186 PRO A CA 1
ATOM 1445 C C . PRO A 1 186 ? 4.710 -6.333 -1.427 1.00 66.75 186 PRO A C 1
ATOM 1447 O O . PRO A 1 186 ? 5.675 -6.948 -0.970 1.00 66.75 186 PRO A O 1
ATOM 1450 N N . GLY A 1 187 ? 4.585 -5.008 -1.334 1.00 65.19 187 GLY A N 1
ATOM 1451 C CA . GLY A 1 187 ? 5.577 -4.113 -0.731 1.00 65.19 187 GLY A CA 1
ATOM 1452 C C . GLY A 1 187 ? 6.701 -3.632 -1.660 1.00 65.19 187 GLY A C 1
ATOM 1453 O O . GLY A 1 187 ? 7.525 -2.825 -1.226 1.00 65.19 187 GLY A O 1
ATOM 1454 N N . GLU A 1 188 ? 6.749 -4.079 -2.917 1.00 76.31 188 GLU A N 1
ATOM 1455 C CA . GLU A 1 188 ? 7.684 -3.568 -3.927 1.00 76.31 188 GLU A CA 1
ATOM 1456 C C . GLU A 1 188 ? 7.082 -2.378 -4.704 1.00 76.31 188 GLU A C 1
ATOM 1458 O O . GLU A 1 188 ? 5.870 -2.173 -4.745 1.00 76.31 188 GLU A O 1
ATOM 1463 N N . GLU A 1 189 ? 7.936 -1.561 -5.334 1.00 69.31 189 GLU A N 1
ATOM 1464 C CA . GLU A 1 189 ? 7.522 -0.315 -6.007 1.00 69.31 189 GLU A CA 1
ATOM 1465 C C . GLU A 1 189 ? 6.498 -0.515 -7.147 1.00 69.31 189 GLU A C 1
ATOM 1467 O O . GLU A 1 189 ? 5.831 0.443 -7.533 1.00 69.31 189 GLU A O 1
ATOM 1472 N N . GLY A 1 190 ? 6.363 -1.727 -7.694 1.00 67.81 190 GLY A N 1
ATOM 1473 C CA . GLY A 1 190 ? 5.447 -2.064 -8.787 1.00 67.81 190 GLY A CA 1
ATOM 1474 C C . GLY A 1 190 ? 4.108 -2.674 -8.350 1.00 67.81 190 GLY A C 1
ATOM 1475 O O . GLY A 1 190 ? 3.354 -3.158 -9.203 1.00 67.81 190 GLY A O 1
ATOM 1476 N N . GLU A 1 191 ? 3.788 -2.694 -7.054 1.00 76.56 191 GLU A N 1
ATOM 1477 C CA . GLU A 1 191 ? 2.500 -3.195 -6.568 1.00 76.56 191 GLU A CA 1
ATOM 1478 C C . GLU A 1 191 ? 1.333 -2.350 -7.121 1.00 76.56 191 GLU A C 1
ATOM 1480 O O . GLU A 1 191 ? 1.258 -1.137 -6.933 1.00 76.56 191 GLU A O 1
ATOM 1485 N N . GLY A 1 192 ? 0.416 -2.989 -7.857 1.00 78.06 192 GLY A N 1
ATOM 1486 C CA . GLY A 1 192 ? -0.756 -2.324 -8.447 1.00 78.06 192 GLY A CA 1
ATOM 1487 C C . GLY A 1 192 ? -0.480 -1.479 -9.699 1.00 78.06 192 GLY A C 1
ATOM 1488 O O . GLY A 1 192 ? -1.420 -0.926 -10.271 1.00 78.06 192 GLY A O 1
ATOM 1489 N N . LEU A 1 193 ? 0.769 -1.422 -10.170 1.00 81.56 193 LEU A N 1
ATOM 1490 C CA . LEU A 1 193 ? 1.193 -0.577 -11.290 1.00 81.56 193 LEU A CA 1
ATOM 1491 C C . LEU A 1 193 ? 0.569 -1.004 -12.637 1.00 81.56 193 LEU A C 1
ATOM 1493 O O . LEU A 1 193 ? 0.205 -0.160 -13.452 1.00 81.56 193 LEU A O 1
ATOM 1497 N N . ASP A 1 194 ? 0.363 -2.308 -12.841 1.00 80.88 194 ASP A N 1
ATOM 1498 C CA . ASP A 1 194 ? -0.238 -2.874 -14.064 1.00 80.88 194 ASP A CA 1
ATOM 1499 C C . ASP A 1 194 ? -1.737 -2.542 -14.211 1.00 80.88 194 ASP A C 1
ATOM 1501 O O . ASP A 1 194 ? -2.283 -2.543 -15.310 1.00 80.88 194 ASP A O 1
ATOM 1505 N N . ARG A 1 195 ? -2.415 -2.190 -13.107 1.00 83.31 195 ARG A N 1
ATOM 1506 C CA . ARG A 1 195 ? -3.839 -1.804 -13.123 1.00 83.31 195 ARG A CA 1
ATOM 1507 C C . ARG A 1 195 ? -4.063 -0.391 -13.667 1.00 83.31 195 ARG A C 1
ATOM 1509 O O . ARG A 1 195 ? -5.199 -0.012 -13.943 1.00 83.31 195 ARG A O 1
ATOM 1516 N N . ILE A 1 196 ? -3.006 0.412 -13.787 1.00 87.19 196 ILE A N 1
ATOM 1517 C CA . ILE A 1 196 ? -3.102 1.812 -14.195 1.00 87.19 196 ILE A CA 1
ATOM 1518 C C . ILE A 1 196 ? -3.003 1.907 -15.714 1.00 87.19 196 ILE A C 1
ATOM 1520 O O . ILE A 1 196 ? -1.965 1.604 -16.305 1.00 87.19 196 ILE A O 1
ATOM 1524 N N . ASN A 1 197 ? -4.059 2.434 -16.340 1.00 87.19 197 ASN A N 1
ATOM 1525 C CA . ASN A 1 197 ? -4.131 2.561 -17.795 1.00 87.19 197 ASN A CA 1
ATOM 1526 C C . ASN A 1 197 ? -2.929 3.332 -18.375 1.00 87.19 197 ASN A C 1
ATOM 1528 O O . ASN A 1 197 ? -2.328 2.874 -19.336 1.00 87.19 197 ASN A O 1
ATOM 1532 N N . ALA A 1 198 ? -2.495 4.425 -17.735 1.00 87.69 198 ALA A N 1
ATOM 1533 C CA . ALA A 1 198 ? -1.346 5.222 -18.184 1.00 87.69 198 ALA A CA 1
ATOM 1534 C C . ALA A 1 198 ? -0.016 4.441 -18.253 1.00 87.69 198 ALA A C 1
ATOM 1536 O O . ALA A 1 198 ? 0.838 4.735 -19.086 1.00 87.69 198 ALA A O 1
ATOM 1537 N N . ILE A 1 199 ? 0.185 3.444 -17.384 1.00 88.31 199 ILE A N 1
ATOM 1538 C CA . ILE A 1 199 ? 1.371 2.578 -17.442 1.00 88.31 199 ILE A CA 1
ATOM 1539 C C . ILE A 1 199 ? 1.199 1.508 -18.516 1.00 88.31 199 ILE A C 1
ATOM 1541 O O . ILE A 1 199 ? 2.154 1.203 -19.231 1.00 88.31 199 ILE A O 1
ATOM 1545 N N . SER A 1 200 ? -0.015 0.979 -18.681 1.00 88.25 200 SER A N 1
ATOM 1546 C CA . SER A 1 200 ? -0.312 0.046 -19.769 1.00 88.25 200 SER A CA 1
ATOM 1547 C C . SER A 1 200 ? -0.118 0.696 -21.149 1.00 88.25 200 SER A C 1
ATOM 1549 O O . SER A 1 200 ? 0.490 0.083 -22.029 1.00 88.25 200 SER A O 1
ATOM 1551 N N . THR A 1 201 ? -0.511 1.966 -21.309 1.00 90.94 201 THR A N 1
ATOM 1552 C CA . THR A 1 201 ? -0.273 2.749 -22.527 1.00 90.94 201 THR A CA 1
ATOM 1553 C C . THR A 1 201 ? 1.210 3.056 -22.697 1.00 90.94 201 THR A C 1
ATOM 1555 O O . THR A 1 201 ? 1.745 2.786 -23.764 1.00 90.94 201 THR A O 1
ATOM 1558 N N . LEU A 1 202 ? 1.926 3.489 -21.648 1.00 88.62 202 LEU A N 1
ATOM 1559 C CA . LEU A 1 202 ? 3.385 3.692 -21.699 1.00 88.62 202 LEU A CA 1
ATOM 1560 C C . LEU A 1 202 ? 4.125 2.422 -22.158 1.00 88.62 202 LEU A C 1
ATOM 1562 O O . LEU A 1 202 ? 5.039 2.472 -22.982 1.00 88.62 202 LEU A O 1
ATOM 1566 N N . LYS A 1 203 ? 3.720 1.259 -21.643 1.00 89.00 203 LYS A N 1
ATOM 1567 C CA . LYS A 1 203 ? 4.298 -0.036 -22.011 1.00 89.00 203 LYS A CA 1
ATOM 1568 C C . LYS A 1 203 ? 4.040 -0.371 -23.483 1.00 89.00 203 LYS A C 1
ATOM 1570 O O . LYS A 1 203 ? 4.967 -0.792 -24.177 1.00 89.00 203 LYS A O 1
ATOM 1575 N N . ALA A 1 204 ? 2.804 -0.190 -23.947 1.00 89.50 204 ALA A N 1
ATOM 1576 C CA . ALA A 1 204 ? 2.389 -0.521 -25.307 1.00 89.50 204 ALA A CA 1
ATOM 1577 C C . ALA A 1 204 ? 2.947 0.450 -26.361 1.00 89.50 204 ALA A C 1
ATOM 1579 O O . ALA A 1 204 ? 3.410 0.008 -27.411 1.00 89.50 204 ALA A O 1
ATOM 1580 N N . GLU A 1 205 ? 2.923 1.751 -26.077 1.00 89.62 205 GLU A N 1
ATOM 1581 C CA . GLU A 1 205 ? 3.231 2.814 -27.038 1.00 89.62 205 GLU A CA 1
ATOM 1582 C C . GLU A 1 205 ? 4.695 3.250 -27.025 1.00 89.62 205 GLU A C 1
ATOM 1584 O O . GLU A 1 205 ? 5.184 3.716 -28.051 1.00 89.62 205 GLU A O 1
ATOM 1589 N N . LEU A 1 206 ? 5.414 3.081 -25.907 1.00 87.00 206 LEU A N 1
ATOM 1590 C CA . LEU A 1 206 ? 6.796 3.551 -25.788 1.00 87.00 206 LEU A CA 1
ATOM 1591 C C . LEU A 1 206 ? 7.796 2.427 -25.512 1.00 87.00 206 LEU A C 1
ATOM 1593 O O . LEU A 1 206 ? 8.784 2.307 -26.233 1.00 87.00 206 LEU A O 1
ATOM 1597 N N . VAL A 1 207 ? 7.563 1.584 -24.500 1.00 87.56 207 VAL A N 1
ATOM 1598 C CA . VAL A 1 207 ? 8.565 0.584 -24.075 1.00 87.56 207 VAL A CA 1
ATOM 1599 C C . VAL A 1 207 ? 8.762 -0.497 -25.139 1.00 87.56 207 VAL A C 1
ATOM 1601 O O . VAL A 1 207 ? 9.869 -0.667 -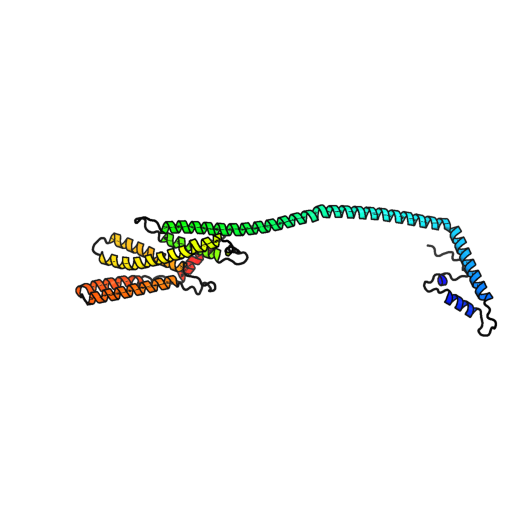25.642 1.00 87.56 207 VAL A O 1
ATOM 1604 N N . ILE A 1 208 ? 7.697 -1.195 -25.543 1.00 89.00 208 ILE A N 1
ATOM 1605 C CA . ILE A 1 208 ? 7.774 -2.269 -26.550 1.00 89.00 208 ILE A CA 1
ATOM 1606 C C . ILE A 1 208 ? 8.315 -1.770 -27.907 1.00 89.00 208 ILE A C 1
ATOM 1608 O O . ILE A 1 208 ? 9.230 -2.399 -28.452 1.00 89.00 208 ILE A O 1
ATOM 1612 N N . PRO A 1 209 ? 7.796 -0.678 -28.503 1.00 89.12 209 PRO A N 1
ATOM 1613 C CA . PRO A 1 209 ? 8.335 -0.177 -29.766 1.00 89.12 209 PRO A CA 1
ATOM 1614 C C . PRO A 1 209 ? 9.733 0.430 -29.611 1.00 89.12 209 PRO A C 1
ATOM 1616 O O . PRO A 1 209 ? 10.547 0.279 -30.523 1.00 89.12 209 PRO A O 1
ATOM 1619 N N . GLY A 1 210 ? 10.055 1.043 -28.467 1.00 85.19 210 GLY A N 1
ATOM 1620 C CA . GLY A 1 210 ? 11.394 1.554 -28.173 1.00 85.19 210 GLY A CA 1
ATOM 1621 C C . GLY A 1 210 ? 12.448 0.453 -28.139 1.00 85.19 210 GLY A C 1
ATOM 1622 O O . GLY A 1 210 ? 13.480 0.556 -28.802 1.00 85.19 210 GLY A O 1
ATOM 1623 N N . GLU A 1 211 ? 12.141 -0.656 -27.470 1.00 87.81 211 GLU A N 1
ATOM 1624 C CA . GLU A 1 211 ? 12.971 -1.861 -27.463 1.00 87.81 211 GLU A CA 1
ATOM 1625 C C . GLU A 1 211 ? 13.191 -2.419 -28.870 1.00 87.81 211 GLU A C 1
ATOM 1627 O O . GLU A 1 211 ? 14.327 -2.684 -29.267 1.00 87.81 211 GLU A O 1
ATOM 1632 N N . ARG A 1 212 ? 12.117 -2.563 -29.658 1.00 88.25 212 ARG A N 1
ATOM 1633 C CA . ARG A 1 212 ? 12.201 -3.063 -31.040 1.00 88.25 212 ARG A CA 1
ATOM 1634 C C . ARG A 1 212 ? 13.025 -2.140 -31.936 1.00 88.25 212 ARG A C 1
ATOM 1636 O O . ARG A 1 212 ? 13.829 -2.629 -32.729 1.00 88.25 212 ARG A O 1
ATOM 1643 N N . SER A 1 213 ? 12.849 -0.826 -31.802 1.00 87.56 213 SER A N 1
ATOM 1644 C CA . SER A 1 213 ? 13.586 0.180 -32.571 1.00 87.56 213 SER A CA 1
ATOM 1645 C C . SER A 1 213 ? 15.084 0.133 -32.260 1.00 87.56 213 SER A C 1
ATOM 1647 O O . SER A 1 213 ? 15.902 0.025 -33.175 1.00 87.56 213 SER A O 1
ATOM 1649 N N . ILE A 1 214 ? 15.453 0.097 -30.975 1.00 87.50 214 ILE A N 1
ATOM 1650 C CA . ILE A 1 214 ? 16.853 0.005 -30.538 1.00 87.50 214 ILE A CA 1
ATOM 1651 C C . ILE A 1 214 ? 17.483 -1.328 -30.963 1.00 87.50 214 ILE A C 1
ATOM 1653 O O . ILE A 1 214 ? 18.605 -1.334 -31.467 1.00 87.50 214 ILE A O 1
ATOM 1657 N N . ALA A 1 215 ? 16.762 -2.447 -30.839 1.00 87.25 215 ALA A N 1
ATOM 1658 C CA . ALA A 1 215 ? 17.235 -3.753 -31.304 1.00 87.25 215 ALA A CA 1
ATOM 1659 C C . ALA A 1 215 ? 17.474 -3.771 -32.823 1.00 87.25 215 ALA A C 1
ATOM 1661 O O . ALA A 1 215 ? 18.521 -4.222 -33.292 1.00 87.25 215 ALA A O 1
ATOM 1662 N N . SER A 1 216 ? 16.519 -3.251 -33.602 1.00 87.81 216 SER A N 1
ATOM 1663 C CA . SER A 1 216 ? 16.646 -3.125 -35.056 1.00 87.81 216 SER A CA 1
ATOM 1664 C C . SER A 1 216 ? 17.835 -2.241 -35.432 1.00 87.81 216 SER A C 1
ATOM 1666 O O . SER A 1 216 ? 18.614 -2.589 -36.321 1.00 87.81 216 SER A O 1
ATOM 1668 N N . ARG A 1 217 ? 18.029 -1.130 -34.714 1.00 84.69 217 ARG A N 1
ATOM 1669 C CA . ARG A 1 217 ? 19.138 -0.208 -34.952 1.00 84.69 217 ARG A CA 1
ATOM 1670 C C . ARG A 1 217 ? 20.494 -0.829 -34.628 1.00 84.69 217 ARG A C 1
ATOM 1672 O O . ARG A 1 217 ? 21.411 -0.720 -35.436 1.00 84.69 217 ARG A O 1
ATOM 1679 N N . ALA A 1 218 ? 20.617 -1.534 -33.506 1.00 85.88 218 ALA A N 1
ATOM 1680 C CA . ALA A 1 218 ? 21.836 -2.261 -33.159 1.00 85.88 218 ALA A CA 1
ATOM 1681 C C . ALA A 1 218 ? 22.187 -3.314 -34.229 1.00 85.88 218 ALA A C 1
ATOM 1683 O O . ALA A 1 218 ? 23.340 -3.411 -34.651 1.00 85.88 218 ALA A O 1
ATOM 1684 N N . ASN A 1 219 ? 21.186 -4.033 -34.748 1.00 87.12 219 ASN A N 1
ATOM 1685 C CA . ASN A 1 219 ? 21.369 -4.970 -35.861 1.00 87.12 219 ASN A CA 1
ATOM 1686 C C . ASN A 1 219 ? 21.794 -4.274 -37.165 1.00 87.12 219 ASN A C 1
ATOM 1688 O O . ASN A 1 219 ? 22.615 -4.814 -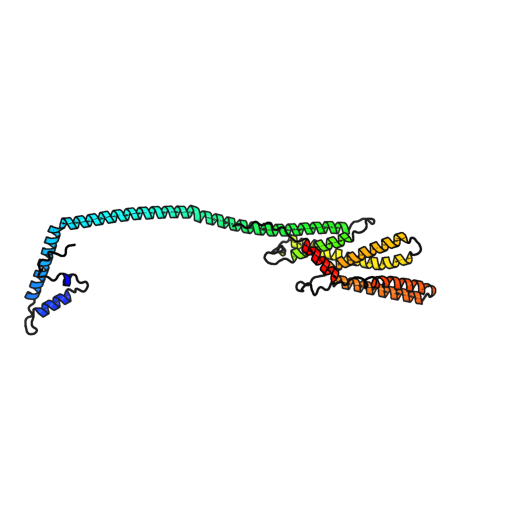37.908 1.00 87.12 219 ASN A O 1
ATOM 1692 N N . GLN A 1 220 ? 21.276 -3.077 -37.451 1.00 86.69 220 GLN A N 1
ATOM 1693 C CA . GLN A 1 220 ? 21.705 -2.276 -38.598 1.00 86.69 220 GLN A CA 1
ATOM 1694 C C . GLN A 1 220 ? 23.179 -1.865 -38.476 1.00 86.69 220 GLN A C 1
ATOM 1696 O O . GLN A 1 220 ? 23.931 -2.070 -39.424 1.00 86.69 220 GLN A O 1
ATOM 1701 N N . VAL A 1 221 ? 23.623 -1.390 -37.307 1.00 84.12 221 VAL A N 1
ATOM 1702 C CA . VAL A 1 221 ? 25.030 -1.009 -37.067 1.00 84.12 221 VAL A CA 1
ATOM 1703 C C . VAL A 1 221 ? 25.982 -2.197 -37.281 1.00 84.12 221 VAL A C 1
ATOM 1705 O O . VAL A 1 221 ? 27.049 -2.044 -37.876 1.00 84.12 221 VAL A O 1
ATOM 1708 N N . ILE A 1 222 ? 25.589 -3.407 -36.867 1.00 84.06 222 ILE A N 1
ATOM 1709 C CA . ILE A 1 222 ? 26.375 -4.637 -37.095 1.00 84.06 222 ILE A CA 1
ATOM 1710 C C . ILE A 1 222 ? 26.443 -4.990 -38.596 1.00 84.06 222 ILE A C 1
ATOM 1712 O O . ILE A 1 222 ? 27.497 -5.389 -39.110 1.00 84.06 222 ILE A O 1
ATOM 1716 N N . LYS A 1 223 ? 25.346 -4.804 -39.339 1.00 81.88 223 LYS A N 1
ATOM 1717 C CA . LYS A 1 223 ? 25.313 -5.004 -40.800 1.00 81.88 223 LYS A CA 1
ATOM 1718 C C . LYS A 1 223 ? 26.135 -3.950 -41.547 1.00 81.88 223 LYS A C 1
ATOM 1720 O O . LYS A 1 223 ? 26.869 -4.293 -42.469 1.00 81.88 223 LYS A O 1
ATOM 1725 N N . GLU A 1 224 ? 26.080 -2.691 -41.129 1.00 81.19 224 GLU A N 1
ATOM 1726 C CA . GLU A 1 224 ? 26.866 -1.600 -41.712 1.00 81.19 224 GLU A CA 1
ATOM 1727 C C . GLU A 1 224 ? 28.365 -1.783 -41.474 1.00 81.19 224 GLU A C 1
ATOM 1729 O O . GLU A 1 224 ? 29.154 -1.569 -42.390 1.00 81.19 224 GLU A O 1
ATOM 1734 N N . PHE A 1 225 ? 28.776 -2.275 -40.303 1.00 76.81 225 PHE A N 1
ATOM 1735 C CA . PHE A 1 225 ? 30.167 -2.675 -40.063 1.00 76.81 225 PHE A CA 1
ATOM 1736 C C . PHE A 1 225 ? 30.625 -3.776 -41.023 1.00 76.81 225 PHE A C 1
ATOM 1738 O O . PHE A 1 225 ? 31.729 -3.711 -41.567 1.00 76.81 225 PHE A O 1
ATOM 1745 N N . SER A 1 226 ? 29.742 -4.741 -41.297 1.00 69.62 226 SER A N 1
ATOM 1746 C CA . SER A 1 226 ? 30.006 -5.822 -42.253 1.00 69.62 226 SER A CA 1
ATOM 1747 C C . SER A 1 226 ? 30.276 -5.299 -43.663 1.00 69.62 226 SER A C 1
ATOM 1749 O O . SER A 1 226 ? 31.056 -5.925 -44.366 1.00 69.62 226 SER A O 1
ATOM 1751 N N . MET A 1 227 ? 29.663 -4.173 -44.052 1.00 66.94 227 MET A N 1
ATOM 1752 C CA . MET A 1 227 ? 29.841 -3.502 -45.349 1.00 66.94 227 MET A CA 1
ATOM 1753 C C . MET A 1 227 ? 31.011 -2.504 -45.349 1.00 66.94 227 MET A C 1
ATOM 1755 O O . MET A 1 227 ? 31.771 -2.435 -46.310 1.00 66.94 227 MET A O 1
ATOM 1759 N N . SER A 1 228 ? 31.204 -1.751 -44.265 1.00 63.97 228 SER A N 1
ATOM 1760 C CA . SER A 1 228 ? 32.291 -0.773 -44.118 1.00 63.97 228 SER A CA 1
ATOM 1761 C C . SER A 1 228 ? 33.667 -1.450 -44.090 1.00 63.97 228 SER A C 1
ATOM 1763 O O . SER A 1 228 ? 34.621 -0.966 -44.703 1.00 63.97 228 SER A O 1
ATOM 1765 N N . SER A 1 229 ? 33.743 -2.653 -43.505 1.00 60.75 229 SER A N 1
ATOM 1766 C CA . SER A 1 229 ? 34.923 -3.518 -43.597 1.00 60.75 229 SER A CA 1
ATOM 1767 C C . SER A 1 229 ? 35.246 -3.955 -45.037 1.00 60.75 229 SER A C 1
ATOM 1769 O O . SER A 1 229 ? 36.399 -4.279 -45.310 1.00 60.75 229 SER A O 1
ATOM 1771 N N . LEU A 1 230 ? 34.271 -3.951 -45.959 1.00 58.28 230 LEU A N 1
ATOM 1772 C CA . LEU A 1 230 ? 34.479 -4.236 -47.391 1.00 58.28 230 LEU A CA 1
ATOM 1773 C C . LEU A 1 230 ? 34.988 -3.000 -48.136 1.00 58.28 230 LEU A C 1
ATOM 1775 O O . LEU A 1 230 ? 35.910 -3.079 -48.946 1.00 58.28 230 LEU A O 1
ATOM 1779 N N . LEU A 1 231 ? 34.391 -1.839 -47.855 1.00 57.97 231 LEU A N 1
ATOM 1780 C CA . LEU A 1 231 ? 34.685 -0.588 -48.557 1.00 57.97 231 LEU A CA 1
ATOM 1781 C C . LEU A 1 231 ? 36.071 -0.032 -48.206 1.00 57.97 231 LEU A C 1
ATOM 1783 O O . LEU A 1 231 ? 36.776 0.434 -49.103 1.00 57.97 231 LEU A O 1
ATOM 1787 N N . SER A 1 232 ? 36.503 -0.172 -46.947 1.00 56.59 232 SER A N 1
ATOM 1788 C CA . SER A 1 232 ? 37.847 0.213 -46.484 1.00 56.59 232 SER A CA 1
ATOM 1789 C C . SER A 1 232 ? 38.972 -0.467 -47.287 1.00 56.59 232 SER A C 1
ATOM 1791 O O . SER A 1 232 ? 40.011 0.132 -47.555 1.00 56.59 232 SER A O 1
ATOM 1793 N N . PHE A 1 233 ? 38.736 -1.686 -47.784 1.00 53.22 233 PHE A N 1
ATOM 1794 C CA . PHE A 1 233 ? 39.708 -2.427 -48.591 1.00 53.22 233 PHE A CA 1
ATOM 1795 C C . PHE A 1 233 ? 39.715 -2.025 -50.078 1.00 53.22 233 PHE A C 1
ATOM 1797 O O . PHE A 1 233 ? 40.754 -2.048 -50.745 1.00 53.22 233 PHE A O 1
ATOM 1804 N N . SER A 1 234 ? 38.565 -1.614 -50.618 1.00 51.19 234 SER A N 1
ATOM 1805 C CA . SER A 1 234 ? 38.467 -1.110 -51.997 1.00 51.19 234 SER A CA 1
ATOM 1806 C C . SER A 1 234 ? 39.136 0.261 -52.185 1.00 51.19 234 SER A C 1
ATOM 1808 O O . SER A 1 234 ? 39.632 0.555 -53.270 1.00 51.19 234 SER A O 1
ATOM 1810 N N . ALA A 1 235 ? 39.225 1.057 -51.114 1.00 46.44 235 ALA A N 1
ATOM 1811 C CA . ALA A 1 235 ? 39.746 2.425 -51.110 1.00 46.44 235 ALA A CA 1
ATOM 1812 C C . ALA A 1 235 ? 41.234 2.548 -50.719 1.00 46.44 235 ALA A C 1
ATOM 1814 O O . ALA A 1 235 ? 41.717 3.660 -50.506 1.00 46.44 235 ALA A O 1
ATOM 1815 N N . ALA A 1 236 ? 41.986 1.439 -50.674 1.00 47.88 236 ALA A N 1
ATOM 1816 C CA . ALA A 1 236 ? 43.399 1.369 -50.266 1.00 47.88 236 ALA A CA 1
ATOM 1817 C C . ALA A 1 236 ? 44.401 2.217 -51.101 1.00 47.88 236 ALA A C 1
ATOM 1819 O O . ALA A 1 236 ? 45.609 2.074 -50.938 1.00 47.88 236 ALA A O 1
ATOM 1820 N N . ALA A 1 237 ? 43.928 3.104 -51.981 1.00 44.66 237 ALA A N 1
ATOM 1821 C CA . ALA A 1 237 ? 44.736 4.042 -52.758 1.00 44.66 237 ALA A CA 1
ATOM 1822 C C . ALA A 1 237 ? 44.666 5.506 -52.267 1.00 44.66 237 ALA A C 1
ATOM 1824 O O . ALA A 1 237 ? 45.383 6.342 -52.812 1.00 44.66 237 ALA A O 1
ATOM 1825 N N . ALA A 1 238 ? 43.860 5.855 -51.252 1.00 44.25 238 ALA A N 1
ATOM 1826 C CA . ALA A 1 238 ? 43.792 7.238 -50.767 1.00 44.25 238 ALA A CA 1
ATOM 1827 C C . ALA A 1 238 ? 43.593 7.344 -49.241 1.00 44.25 238 ALA A C 1
ATOM 1829 O O . ALA A 1 238 ? 42.544 7.000 -48.710 1.00 44.25 238 ALA A O 1
ATOM 1830 N N . SER A 1 239 ? 44.583 7.924 -48.551 1.00 43.19 239 SER A N 1
ATOM 1831 C CA . SER A 1 239 ? 44.563 8.403 -47.150 1.00 43.19 239 SER A CA 1
ATOM 1832 C C . SER A 1 239 ? 44.545 7.350 -46.017 1.00 43.19 239 SER A C 1
ATOM 1834 O O . SER A 1 239 ? 43.517 6.896 -45.522 1.00 43.19 239 SER A O 1
ATOM 1836 N N . SER A 1 240 ? 45.735 7.011 -45.519 1.00 50.03 240 SER A N 1
ATOM 1837 C CA . SER A 1 240 ? 45.977 6.021 -44.456 1.00 50.03 240 SER A CA 1
ATOM 1838 C C . SER A 1 240 ? 45.673 6.510 -43.024 1.00 50.03 240 SER A C 1
ATOM 1840 O O . SER A 1 240 ? 45.381 5.689 -42.159 1.00 50.03 240 SER A O 1
ATOM 1842 N N . ALA A 1 241 ? 45.677 7.821 -42.752 1.00 48.88 241 ALA A N 1
ATOM 1843 C CA . ALA A 1 241 ? 45.458 8.367 -41.400 1.00 48.88 241 ALA A CA 1
ATOM 1844 C C . ALA A 1 241 ? 43.971 8.539 -41.015 1.00 48.88 241 ALA A C 1
ATOM 1846 O O . ALA A 1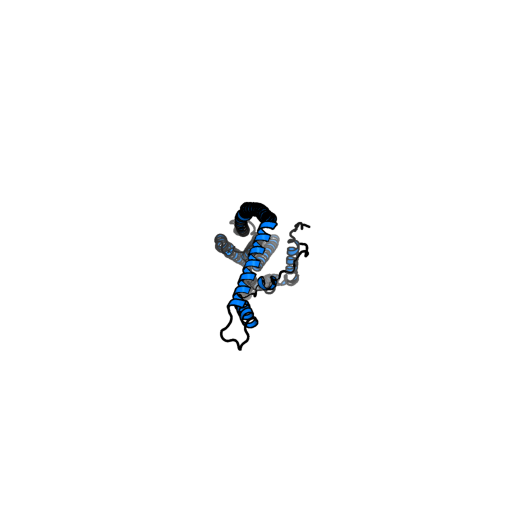 241 ? 43.599 8.349 -39.860 1.00 48.88 241 ALA A O 1
ATOM 1847 N N . SER A 1 242 ? 43.103 8.851 -41.980 1.00 50.62 242 SER A N 1
ATOM 1848 C CA . SER A 1 242 ? 41.640 8.917 -41.811 1.00 50.62 242 SER A CA 1
ATOM 1849 C C . SER A 1 242 ? 41.007 7.529 -41.681 1.00 50.62 242 SER A C 1
ATOM 1851 O O . SER A 1 242 ? 39.968 7.380 -41.047 1.00 50.62 242 SER A O 1
ATOM 1853 N N . THR A 1 243 ? 41.648 6.503 -42.238 1.00 63.19 243 THR A N 1
ATOM 1854 C CA . THR A 1 243 ? 41.119 5.134 -42.271 1.00 63.19 243 THR A CA 1
ATOM 1855 C C . THR A 1 243 ? 41.274 4.409 -40.926 1.00 63.19 243 THR A C 1
ATOM 1857 O O . THR A 1 243 ? 40.383 3.654 -40.537 1.00 63.19 243 THR A O 1
ATOM 1860 N N . PHE A 1 244 ? 42.353 4.655 -40.164 1.00 64.00 244 PHE A N 1
ATOM 1861 C CA . PHE A 1 244 ? 42.548 4.028 -38.844 1.00 64.00 244 PHE A CA 1
ATOM 1862 C C . PHE A 1 244 ? 41.539 4.535 -37.805 1.00 64.00 244 PHE A C 1
ATOM 1864 O O . PHE A 1 244 ? 40.882 3.729 -37.148 1.00 64.00 244 PHE A O 1
ATOM 1871 N N . SER A 1 245 ? 41.345 5.855 -37.714 1.00 67.31 245 SER A N 1
ATOM 1872 C CA . SER A 1 245 ? 40.370 6.462 -36.796 1.00 67.31 245 SER A CA 1
ATOM 1873 C C . SER A 1 245 ? 38.928 6.081 -37.145 1.00 67.31 245 SER A C 1
ATOM 1875 O O . SER A 1 245 ? 38.132 5.794 -36.254 1.00 67.31 245 SER A O 1
ATOM 1877 N N . GLN A 1 246 ? 38.597 5.970 -38.436 1.00 72.25 246 GLN A N 1
ATOM 1878 C CA . GLN A 1 246 ? 37.302 5.454 -38.892 1.00 72.25 246 GLN A CA 1
ATOM 1879 C C . GLN A 1 246 ? 37.103 3.969 -38.546 1.00 72.25 246 GLN A C 1
ATOM 1881 O O . GLN A 1 246 ? 35.997 3.558 -38.188 1.00 72.25 246 GLN A O 1
ATOM 1886 N N . ASN A 1 247 ? 38.159 3.155 -38.613 1.00 72.06 247 ASN A N 1
ATOM 1887 C CA . ASN A 1 247 ? 38.099 1.743 -38.235 1.00 72.06 247 ASN A CA 1
ATOM 1888 C C . ASN A 1 247 ? 37.936 1.570 -36.711 1.00 72.06 247 ASN A C 1
ATOM 1890 O O . ASN A 1 247 ? 37.147 0.7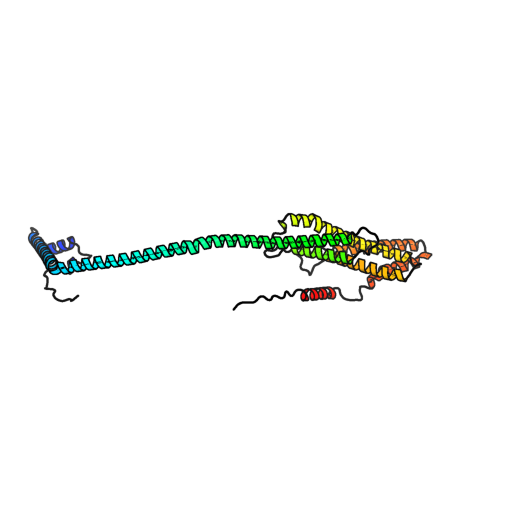48 -36.254 1.00 72.06 247 ASN A O 1
ATOM 1894 N N . GLU A 1 248 ? 38.611 2.384 -35.901 1.00 73.88 248 GLU A N 1
ATOM 1895 C CA . GLU A 1 248 ? 38.434 2.388 -34.443 1.00 73.88 248 GLU A CA 1
ATOM 1896 C C . GLU A 1 248 ? 37.033 2.878 -34.031 1.00 73.88 248 GLU A C 1
ATOM 1898 O O . GLU A 1 248 ? 36.356 2.224 -33.236 1.00 73.88 248 GLU A O 1
ATOM 1903 N N . ASP A 1 249 ? 36.533 3.953 -34.649 1.00 76.38 249 ASP A N 1
ATOM 1904 C CA . ASP A 1 249 ? 35.180 4.476 -34.416 1.00 76.38 249 ASP A CA 1
ATOM 1905 C C . ASP A 1 249 ? 34.082 3.477 -34.832 1.00 76.38 249 ASP A C 1
ATOM 1907 O O . ASP A 1 249 ? 33.009 3.434 -34.227 1.00 76.38 249 ASP A O 1
ATOM 1911 N N . THR A 1 250 ? 34.297 2.682 -35.882 1.00 76.75 250 THR A N 1
ATOM 1912 C CA . THR A 1 250 ? 33.337 1.643 -36.305 1.00 76.75 250 THR A CA 1
ATOM 1913 C C . THR A 1 250 ? 33.404 0.407 -35.407 1.00 76.75 250 THR A C 1
ATOM 1915 O O . THR A 1 250 ? 32.358 -0.161 -35.092 1.00 76.75 250 THR A O 1
ATOM 1918 N N . LYS A 1 251 ? 34.588 0.049 -34.890 1.00 78.94 251 LYS A N 1
ATOM 1919 C CA . LYS A 1 251 ? 34.746 -0.961 -33.829 1.00 78.94 251 LYS A CA 1
ATOM 1920 C C . LYS A 1 251 ? 34.062 -0.538 -32.524 1.00 78.94 251 LYS A C 1
ATOM 1922 O O . LYS A 1 251 ? 33.361 -1.340 -31.916 1.00 78.94 251 LYS A O 1
ATOM 1927 N N . ALA A 1 252 ? 34.202 0.717 -32.099 1.00 80.12 252 ALA A N 1
ATOM 1928 C CA . ALA A 1 252 ? 33.527 1.233 -30.903 1.00 80.12 252 ALA A CA 1
ATOM 1929 C C . ALA A 1 252 ? 31.989 1.242 -31.049 1.00 80.12 252 ALA A C 1
ATOM 1931 O O . ALA A 1 252 ? 31.246 0.973 -30.098 1.00 80.12 252 ALA A O 1
ATOM 1932 N N . ARG A 1 253 ? 31.490 1.500 -32.264 1.00 82.00 253 ARG A N 1
ATOM 1933 C CA . ARG A 1 253 ? 30.060 1.413 -32.597 1.00 82.00 253 ARG A CA 1
ATOM 1934 C C . ARG A 1 253 ? 29.529 -0.018 -32.559 1.00 82.00 253 ARG A C 1
ATOM 1936 O O . ARG A 1 253 ? 28.443 -0.251 -32.034 1.00 82.00 253 ARG A O 1
ATOM 1943 N N . THR A 1 254 ? 30.286 -0.994 -33.054 1.00 82.19 254 THR A N 1
ATOM 1944 C CA . THR A 1 254 ? 29.852 -2.397 -33.000 1.00 82.19 254 THR A CA 1
ATOM 1945 C C . THR A 1 254 ? 29.933 -3.002 -31.611 1.00 82.19 254 THR A C 1
ATOM 1947 O O . THR A 1 254 ? 29.040 -3.759 -31.239 1.00 82.19 254 THR A O 1
ATOM 1950 N N . THR A 1 255 ? 30.940 -2.658 -30.805 1.00 85.50 255 THR A N 1
ATOM 1951 C CA . THR A 1 255 ? 31.016 -3.136 -29.414 1.00 85.50 255 THR A CA 1
ATOM 1952 C C . THR A 1 255 ? 29.845 -2.625 -28.582 1.00 85.50 255 THR A C 1
ATOM 1954 O O . THR A 1 255 ? 29.236 -3.400 -27.849 1.00 85.50 255 THR A O 1
ATOM 1957 N N . SER A 1 256 ? 29.467 -1.357 -28.748 1.00 83.38 256 SER A N 1
ATOM 1958 C CA . SER A 1 256 ? 28.287 -0.785 -28.089 1.00 83.38 256 SER A CA 1
ATOM 1959 C C . SER A 1 256 ? 26.966 -1.355 -28.621 1.00 83.38 256 SER A C 1
ATOM 1961 O O . SER A 1 256 ? 26.059 -1.593 -27.824 1.00 83.38 256 SER A O 1
ATOM 1963 N N . ALA A 1 257 ? 26.854 -1.667 -29.917 1.00 84.06 257 ALA A N 1
ATOM 1964 C CA . ALA A 1 257 ? 25.702 -2.387 -30.474 1.00 84.06 257 ALA A CA 1
ATOM 1965 C C . ALA A 1 257 ? 25.565 -3.811 -29.906 1.00 84.06 257 ALA A C 1
ATOM 1967 O O . ALA A 1 257 ? 24.474 -4.217 -29.511 1.00 84.06 257 ALA A O 1
ATOM 1968 N N . LEU A 1 258 ? 26.670 -4.550 -29.784 1.00 83.44 258 LEU A N 1
ATOM 1969 C CA . LEU A 1 258 ? 26.675 -5.876 -29.162 1.00 83.44 258 LEU A CA 1
ATOM 1970 C C . LEU A 1 258 ? 26.335 -5.805 -27.668 1.00 83.44 258 LEU A C 1
ATOM 1972 O O . LEU A 1 258 ? 25.533 -6.603 -27.192 1.00 83.44 258 LEU A O 1
ATOM 1976 N N . GLN A 1 259 ? 26.871 -4.820 -26.940 1.00 85.31 259 GLN A N 1
ATOM 1977 C CA . GLN A 1 259 ? 26.518 -4.580 -25.537 1.00 85.31 259 GLN A CA 1
ATOM 1978 C C . GLN A 1 259 ? 25.026 -4.251 -25.374 1.00 85.31 259 GLN A C 1
ATOM 1980 O O . GLN A 1 259 ? 24.381 -4.744 -24.455 1.00 85.31 259 GLN A O 1
ATOM 1985 N N . THR A 1 260 ? 24.463 -3.465 -26.291 1.00 84.06 260 THR A N 1
ATOM 1986 C CA . THR A 1 260 ? 23.031 -3.130 -26.334 1.00 84.06 260 THR A CA 1
ATOM 1987 C C . THR A 1 260 ? 22.182 -4.392 -26.531 1.00 84.06 260 THR A C 1
ATOM 1989 O O . THR A 1 260 ? 21.234 -4.616 -25.782 1.00 84.06 260 THR A O 1
ATOM 1992 N N . LEU A 1 261 ? 22.540 -5.259 -27.487 1.00 82.88 261 LEU A N 1
ATOM 1993 C CA . LEU A 1 261 ? 21.835 -6.527 -27.729 1.00 82.88 261 LEU A CA 1
ATOM 1994 C C . LEU A 1 261 ? 21.981 -7.521 -26.571 1.00 82.88 261 LEU A C 1
ATOM 1996 O O . LEU A 1 261 ? 21.044 -8.267 -26.289 1.00 82.88 261 LEU A O 1
ATOM 2000 N N . TYR A 1 262 ? 23.128 -7.516 -25.890 1.00 85.06 262 TYR A N 1
ATOM 2001 C CA . TYR A 1 262 ? 23.347 -8.302 -24.680 1.00 85.06 262 TYR A CA 1
ATOM 2002 C C . TYR A 1 262 ? 22.406 -7.853 -23.555 1.00 85.06 262 TYR A C 1
ATOM 2004 O O . TYR A 1 262 ? 21.658 -8.671 -23.025 1.00 85.06 262 TYR A O 1
ATOM 2012 N N . LEU A 1 263 ? 22.378 -6.553 -23.246 1.00 84.06 263 LEU A N 1
ATOM 2013 C CA . LEU A 1 263 ? 21.542 -5.992 -22.177 1.00 84.06 263 LEU A CA 1
ATOM 2014 C C . LEU A 1 263 ? 20.040 -6.105 -22.463 1.00 84.06 263 LEU A C 1
ATOM 2016 O O . LEU A 1 263 ? 19.244 -6.252 -21.541 1.00 84.06 263 LEU A O 1
ATOM 2020 N N . LEU A 1 264 ? 19.647 -6.033 -23.735 1.00 82.62 264 LEU A N 1
ATOM 2021 C CA . LEU A 1 264 ? 18.245 -6.096 -24.138 1.00 82.62 264 LEU A CA 1
ATOM 2022 C C . LEU A 1 264 ? 17.699 -7.530 -24.214 1.00 82.62 264 LEU A C 1
ATOM 2024 O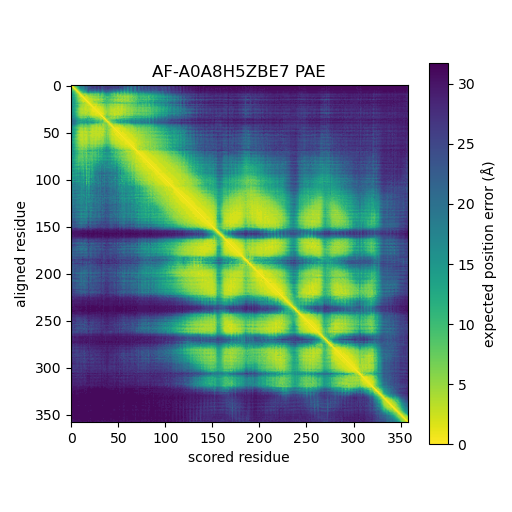 O . LEU A 1 264 ? 16.477 -7.715 -24.269 1.00 82.62 264 LEU A O 1
ATOM 2028 N N . SER A 1 265 ? 18.582 -8.535 -24.229 1.00 77.00 265 SER A N 1
ATOM 2029 C CA . SER A 1 265 ? 18.176 -9.928 -24.395 1.00 77.00 265 SER A CA 1
ATOM 2030 C C . SER A 1 265 ? 17.252 -10.404 -23.263 1.00 77.00 265 SER A C 1
ATOM 2032 O O . SER A 1 265 ? 17.396 -9.989 -22.109 1.00 77.00 265 SER A O 1
ATOM 2034 N N . PRO A 1 266 ? 16.218 -11.195 -23.605 1.00 67.25 266 PRO A N 1
ATOM 2035 C CA . PRO A 1 266 ? 15.152 -11.525 -22.673 1.00 67.25 266 PRO A CA 1
ATOM 2036 C C . PRO A 1 266 ? 15.680 -12.398 -21.533 1.00 67.25 266 PRO A C 1
ATOM 2038 O O . PRO A 1 266 ? 16.220 -13.476 -21.765 1.00 67.25 266 PRO A O 1
ATOM 2041 N N . LEU A 1 267 ? 15.480 -11.942 -20.297 1.00 61.38 267 LEU A N 1
ATOM 2042 C CA . LEU A 1 267 ? 15.661 -12.753 -19.096 1.00 61.38 267 LEU A CA 1
ATOM 2043 C C . LEU A 1 267 ? 14.406 -13.624 -18.928 1.00 61.38 267 LEU A C 1
ATOM 2045 O O . LEU A 1 267 ? 13.312 -13.066 -18.787 1.00 61.38 267 LEU A O 1
ATOM 2049 N N . PRO A 1 268 ? 14.510 -14.965 -18.943 1.00 51.53 268 PRO A N 1
ATOM 2050 C CA . PRO A 1 268 ? 13.386 -15.817 -18.588 1.00 51.53 268 PRO A CA 1
ATOM 2051 C C . PRO A 1 268 ? 12.963 -15.488 -17.156 1.00 51.53 268 PRO A C 1
ATOM 2053 O O . PRO A 1 268 ? 13.784 -15.501 -16.240 1.00 51.53 268 PRO A O 1
ATOM 2056 N N . SER A 1 269 ? 11.673 -15.233 -16.950 1.00 50.75 269 SER A N 1
ATOM 2057 C CA . SER A 1 269 ? 11.061 -14.818 -15.677 1.00 50.75 269 SER A CA 1
ATOM 2058 C C . SER A 1 269 ? 11.227 -15.810 -14.509 1.00 50.75 269 SER A C 1
ATOM 2060 O O . SER A 1 269 ? 10.733 -15.553 -13.416 1.00 50.75 269 SER A O 1
ATOM 2062 N N . SER A 1 270 ? 11.935 -16.928 -14.710 1.00 46.56 270 SER A N 1
ATOM 2063 C CA . SER A 1 270 ? 12.136 -18.006 -13.737 1.00 46.56 270 SER A CA 1
ATOM 2064 C C . SER A 1 270 ? 13.587 -18.504 -13.626 1.00 46.56 270 SER A C 1
ATOM 2066 O O . SER A 1 270 ? 13.858 -19.373 -12.796 1.00 46.56 270 SER A O 1
ATOM 2068 N N . SER A 1 271 ? 14.536 -18.021 -14.434 1.00 41.06 271 SER A N 1
ATOM 2069 C CA . SER A 1 271 ? 15.909 -18.543 -14.407 1.00 41.06 271 SER A CA 1
ATOM 2070 C C . SER A 1 271 ? 16.821 -17.649 -13.575 1.00 41.06 271 SER A C 1
ATOM 2072 O O . SER A 1 271 ? 16.993 -16.470 -13.875 1.00 41.06 271 SER A O 1
ATOM 2074 N N . SER A 1 272 ? 17.447 -18.237 -12.554 1.00 46.72 272 SER A N 1
ATOM 2075 C CA . SER A 1 272 ? 18.606 -17.666 -11.865 1.00 46.72 272 SER A CA 1
ATOM 2076 C C . SER A 1 272 ? 19.603 -17.088 -12.880 1.00 46.72 272 SER A C 1
ATOM 2078 O O . SER A 1 272 ? 19.833 -17.688 -13.932 1.00 46.72 272 SER A O 1
ATOM 2080 N N . THR A 1 273 ? 20.236 -15.965 -12.531 1.00 53.09 273 THR A N 1
ATOM 2081 C CA . THR A 1 273 ? 21.281 -15.238 -13.286 1.00 53.09 273 THR A CA 1
ATOM 2082 C C . THR A 1 273 ? 22.437 -16.102 -13.814 1.00 53.09 273 THR A C 1
ATOM 2084 O O . THR A 1 273 ? 23.259 -15.620 -14.586 1.00 53.09 273 THR A O 1
ATOM 2087 N N . LYS A 1 274 ? 22.501 -17.378 -13.420 1.00 48.91 274 LYS A N 1
ATOM 2088 C CA . LYS A 1 274 ? 23.487 -18.375 -13.843 1.00 48.91 274 LYS A CA 1
ATOM 2089 C C . LYS A 1 274 ? 23.213 -19.002 -15.221 1.00 48.91 274 LYS A C 1
ATOM 2091 O O . LYS A 1 274 ? 24.163 -19.476 -15.828 1.00 48.91 274 LYS A O 1
ATOM 2096 N N . ASN A 1 275 ? 21.977 -18.959 -15.734 1.00 54.31 275 ASN A N 1
ATOM 2097 C CA . ASN A 1 275 ? 21.595 -19.568 -17.026 1.00 54.31 275 ASN A CA 1
ATOM 2098 C C . ASN A 1 275 ? 21.140 -18.523 -18.064 1.00 54.31 275 ASN A C 1
ATOM 2100 O O . ASN A 1 275 ? 20.195 -18.752 -18.817 1.00 54.31 275 ASN A O 1
ATOM 2104 N N . PHE A 1 276 ? 21.753 -17.338 -18.066 1.00 61.69 276 PHE A N 1
ATOM 2105 C CA . PHE A 1 276 ? 21.417 -16.293 -19.029 1.00 61.69 276 PHE A CA 1
ATOM 2106 C C . PHE A 1 276 ? 22.039 -16.587 -20.396 1.00 61.69 276 PHE A C 1
ATOM 2108 O O . PHE A 1 276 ? 23.256 -16.511 -20.560 1.00 61.69 276 PHE A O 1
ATOM 2115 N N . GLU A 1 277 ? 21.197 -16.882 -21.384 1.00 66.75 277 GLU A N 1
ATOM 2116 C CA . GLU A 1 277 ? 21.616 -17.024 -22.775 1.00 66.75 277 GLU A CA 1
ATOM 2117 C C . GLU A 1 277 ? 21.216 -15.774 -23.575 1.00 66.75 277 GLU A C 1
ATOM 2119 O O . GLU A 1 277 ? 20.022 -15.536 -23.789 1.00 66.75 277 GLU A O 1
ATOM 2124 N N . PRO A 1 278 ? 22.180 -14.958 -24.046 1.00 73.00 278 PRO A N 1
ATOM 2125 C CA . PRO A 1 278 ? 21.891 -13.750 -24.809 1.00 73.00 278 PRO A CA 1
ATOM 2126 C C . PRO A 1 278 ? 21.498 -14.100 -26.251 1.00 73.00 278 PRO A C 1
ATOM 2128 O O . PRO A 1 278 ? 22.265 -13.916 -27.198 1.00 73.00 278 PRO A O 1
ATOM 2131 N N . SER A 1 279 ? 20.279 -14.607 -26.427 1.00 77.75 279 SER A N 1
ATOM 2132 C CA . SER A 1 279 ? 19.752 -15.111 -27.702 1.00 77.75 279 SER A CA 1
ATOM 2133 C C . SER A 1 279 ? 19.780 -14.073 -28.827 1.00 77.75 279 SER A C 1
ATOM 2135 O O . SER A 1 279 ? 20.134 -14.401 -29.960 1.00 77.75 279 SER A O 1
ATOM 2137 N N . LEU A 1 280 ? 19.487 -12.802 -28.524 1.00 76.06 280 LEU A N 1
ATOM 2138 C CA . LEU A 1 280 ? 19.530 -11.710 -29.505 1.00 76.06 280 LEU A CA 1
ATOM 2139 C C . LEU A 1 280 ? 20.949 -11.448 -30.020 1.00 76.06 280 LEU A C 1
ATOM 2141 O O . LEU A 1 280 ? 21.151 -11.276 -31.221 1.00 76.06 280 LEU A O 1
ATOM 2145 N N . MET A 1 281 ? 21.938 -11.450 -29.124 1.00 81.62 281 MET A N 1
ATOM 2146 C CA . MET A 1 281 ? 23.337 -11.262 -29.500 1.00 81.62 281 MET A CA 1
ATOM 2147 C C . MET A 1 281 ? 23.859 -12.473 -30.279 1.00 81.62 281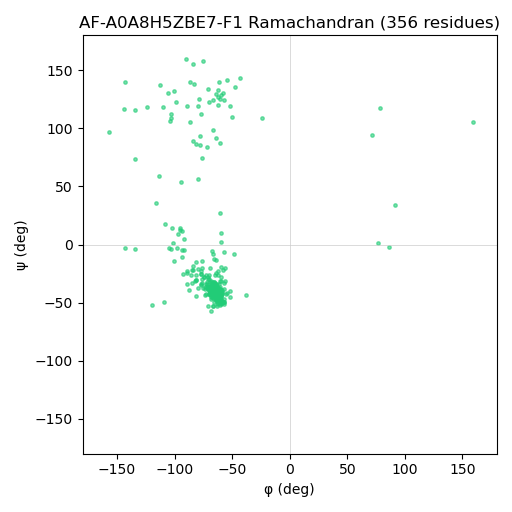 MET A C 1
ATOM 2149 O O . MET A 1 281 ? 24.520 -12.298 -31.298 1.00 81.62 281 MET A O 1
ATOM 2153 N N . LEU A 1 282 ? 23.538 -13.690 -29.828 1.00 84.12 282 LEU A N 1
ATOM 2154 C CA . LEU A 1 282 ? 23.941 -14.927 -30.499 1.00 84.12 282 LEU A CA 1
ATOM 2155 C C . LEU A 1 282 ? 23.361 -15.017 -31.912 1.00 84.12 282 LEU A C 1
ATOM 2157 O O . LEU A 1 282 ? 24.099 -15.317 -32.845 1.00 84.12 282 LEU A O 1
ATOM 2161 N N . THR A 1 283 ? 22.085 -14.671 -32.089 1.00 86.00 283 THR A N 1
ATOM 2162 C CA . THR A 1 283 ? 21.440 -14.642 -33.412 1.00 86.00 283 THR A CA 1
ATOM 2163 C C . THR A 1 283 ? 22.106 -13.608 -34.324 1.00 86.00 283 THR A C 1
ATOM 2165 O O . THR A 1 283 ? 22.447 -13.918 -35.462 1.00 86.00 283 THR A O 1
ATOM 2168 N N . ALA A 1 284 ? 22.380 -12.399 -33.819 1.00 81.31 284 ALA A N 1
ATOM 2169 C CA . ALA A 1 284 ? 23.060 -11.362 -34.597 1.00 81.31 284 ALA A CA 1
ATOM 2170 C C . ALA A 1 284 ? 24.496 -11.759 -34.991 1.00 81.31 284 ALA A C 1
ATOM 2172 O O . ALA A 1 284 ? 24.931 -11.491 -36.113 1.00 81.31 284 ALA A O 1
ATOM 2173 N N . LEU A 1 285 ? 25.233 -12.421 -34.093 1.00 82.69 285 LEU A N 1
ATOM 2174 C CA . LEU A 1 285 ? 26.569 -12.949 -34.379 1.00 82.69 285 LEU A CA 1
ATOM 2175 C C . LEU A 1 285 ? 26.519 -14.098 -35.390 1.00 82.69 285 LEU A C 1
ATOM 2177 O O . LEU A 1 285 ? 27.336 -14.134 -36.308 1.00 82.69 285 LEU A O 1
ATOM 2181 N N . GLN A 1 286 ? 25.549 -15.003 -35.263 1.00 87.38 286 GLN A N 1
ATOM 2182 C CA . GLN A 1 286 ? 25.338 -16.094 -36.208 1.00 87.38 286 GLN A CA 1
ATOM 2183 C C . GLN A 1 286 ? 25.046 -15.557 -37.615 1.00 87.38 286 GLN A C 1
ATOM 2185 O O . GLN A 1 286 ? 25.706 -15.967 -38.572 1.00 87.38 286 GLN A O 1
ATOM 2190 N N . ASP A 1 287 ? 24.133 -14.593 -37.742 1.00 85.50 287 ASP A N 1
ATOM 2191 C CA . ASP A 1 287 ? 23.812 -13.941 -39.015 1.00 85.50 287 ASP A CA 1
ATOM 2192 C C . ASP A 1 287 ? 25.026 -13.213 -39.607 1.00 85.50 287 ASP A C 1
ATOM 2194 O O . ASP A 1 287 ? 25.279 -13.279 -40.817 1.00 85.50 287 ASP A O 1
ATOM 2198 N N . HIS A 1 288 ? 25.813 -12.542 -38.762 1.00 83.62 288 HIS A N 1
ATOM 2199 C CA . HIS A 1 288 ? 27.040 -11.874 -39.182 1.00 83.62 288 HIS A CA 1
ATOM 2200 C C . HIS A 1 288 ? 28.064 -12.870 -39.743 1.00 83.62 288 HIS A C 1
ATOM 2202 O O . HIS A 1 288 ? 28.546 -12.684 -40.863 1.00 83.62 288 HIS A O 1
ATOM 2208 N N . VAL A 1 289 ? 28.353 -13.956 -39.018 1.00 85.50 289 VAL A N 1
ATOM 2209 C CA . VAL A 1 289 ? 29.296 -15.000 -39.453 1.00 85.50 289 VAL A CA 1
ATOM 2210 C C . VAL A 1 289 ? 28.819 -15.658 -40.746 1.00 85.50 289 VAL A C 1
ATOM 2212 O O . VAL A 1 289 ? 29.600 -15.790 -41.688 1.00 85.50 289 VAL A O 1
ATOM 2215 N N . GLN A 1 290 ? 27.534 -16.006 -40.852 1.00 87.94 290 GLN A N 1
ATOM 2216 C CA . GLN A 1 290 ? 26.973 -16.575 -42.080 1.00 87.94 290 GLN A CA 1
ATOM 2217 C C . GLN A 1 290 ? 27.099 -15.620 -43.275 1.00 87.94 290 GLN A C 1
ATOM 2219 O O . GLN A 1 290 ? 27.411 -16.055 -44.387 1.00 87.94 290 GLN A O 1
ATOM 2224 N N . THR A 1 291 ? 26.888 -14.320 -43.060 1.00 85.38 291 THR A N 1
ATOM 2225 C CA . THR A 1 291 ? 27.032 -13.297 -44.106 1.00 85.38 291 THR A CA 1
ATOM 2226 C C . THR A 1 291 ? 28.490 -13.152 -44.546 1.00 85.38 291 THR A C 1
ATOM 2228 O O . THR A 1 291 ? 28.767 -13.110 -45.747 1.00 85.38 291 THR A O 1
ATOM 2231 N N . GLN A 1 292 ? 29.433 -13.146 -43.599 1.00 80.88 292 GLN A N 1
ATOM 2232 C CA . GLN A 1 292 ? 30.864 -13.088 -43.907 1.00 80.88 292 GLN A CA 1
ATOM 2233 C C . GLN A 1 292 ? 31.342 -14.336 -44.657 1.00 80.88 292 GLN A C 1
ATOM 2235 O O . GLN A 1 292 ? 32.040 -14.194 -45.657 1.00 80.88 292 GLN A O 1
ATOM 2240 N N . LEU A 1 293 ? 30.904 -15.536 -44.255 1.00 85.00 293 LEU A N 1
ATOM 2241 C CA . LEU A 1 293 ? 31.233 -16.797 -44.933 1.00 85.00 293 LEU A CA 1
ATOM 2242 C C . LEU A 1 293 ? 30.702 -16.848 -46.371 1.00 85.00 293 LEU A C 1
ATOM 2244 O O . LEU A 1 293 ? 31.423 -17.230 -47.291 1.00 85.00 293 LEU A O 1
ATOM 2248 N N . LYS A 1 294 ? 29.452 -16.429 -46.600 1.00 86.56 294 LYS A N 1
ATOM 2249 C CA . LYS A 1 294 ? 28.890 -16.353 -47.960 1.00 86.56 294 LYS A CA 1
ATOM 2250 C C . LYS A 1 294 ? 29.648 -15.342 -48.820 1.00 86.56 294 LYS A C 1
ATOM 2252 O O . LYS A 1 294 ? 29.915 -15.609 -49.992 1.00 86.56 294 LYS A O 1
ATOM 2257 N N . SER A 1 295 ? 30.020 -14.194 -48.247 1.00 81.88 295 SER A N 1
ATOM 2258 C CA . SER A 1 295 ? 30.788 -13.175 -48.964 1.00 81.88 295 SER A CA 1
ATOM 2259 C C . SER A 1 295 ? 32.215 -13.621 -49.283 1.00 81.88 295 SER A C 1
ATOM 2261 O O . SER A 1 295 ? 32.682 -13.300 -50.375 1.00 81.88 295 SER A O 1
ATOM 2263 N N . SER A 1 296 ? 32.904 -14.310 -48.369 1.00 82.06 296 SER A N 1
ATOM 2264 C CA . SER A 1 296 ? 34.273 -14.793 -48.585 1.00 82.06 296 SER A CA 1
ATOM 2265 C C . SER A 1 296 ? 34.317 -15.949 -49.584 1.00 82.06 296 SER A C 1
ATOM 2267 O O . SER A 1 296 ? 35.202 -15.992 -50.433 1.00 82.06 296 SER A O 1
ATOM 2269 N N . LEU A 1 297 ? 33.315 -16.834 -49.569 1.00 84.94 297 LEU A N 1
ATOM 2270 C CA . LEU A 1 297 ? 33.146 -17.862 -50.596 1.00 84.94 297 LEU A CA 1
ATOM 2271 C C . LEU A 1 297 ? 32.934 -17.225 -51.976 1.00 84.94 297 LEU A C 1
ATOM 2273 O O . LEU A 1 297 ? 33.572 -17.626 -52.948 1.00 84.94 297 LEU A O 1
ATOM 2277 N N . ALA A 1 298 ? 32.083 -16.199 -52.072 1.00 84.31 298 ALA A N 1
ATOM 2278 C CA . ALA A 1 298 ? 31.827 -15.505 -53.331 1.00 84.31 298 ALA A CA 1
ATOM 2279 C C . ALA A 1 298 ? 33.049 -14.723 -53.852 1.00 84.31 298 ALA A C 1
ATOM 2281 O O . ALA A 1 298 ? 33.266 -14.679 -55.064 1.00 84.31 298 ALA A O 1
ATOM 2282 N N . SER A 1 299 ? 33.849 -14.100 -52.976 1.00 79.88 299 SER A N 1
ATOM 2283 C CA . SER A 1 299 ? 35.089 -13.427 -53.391 1.00 79.88 299 SER A CA 1
ATOM 2284 C C . SER A 1 299 ? 36.150 -14.430 -53.843 1.00 79.88 299 SER A C 1
ATOM 2286 O O . SER A 1 299 ? 36.761 -14.216 -54.887 1.00 79.88 299 SER A O 1
ATOM 2288 N N . LEU A 1 300 ? 36.298 -15.556 -53.139 1.00 82.19 300 LEU A N 1
ATOM 2289 C CA . LEU A 1 300 ? 37.197 -16.647 -53.519 1.00 82.19 300 LEU A CA 1
ATOM 2290 C C . LEU A 1 300 ? 36.799 -17.247 -54.876 1.00 82.19 300 LEU A C 1
ATOM 2292 O O . LEU A 1 300 ? 37.648 -17.387 -55.752 1.00 82.19 300 LEU A O 1
ATOM 2296 N N . ALA A 1 301 ? 35.511 -17.526 -55.096 1.00 85.50 301 ALA A N 1
ATOM 2297 C CA . ALA A 1 301 ? 35.017 -18.057 -56.368 1.00 85.50 301 ALA A CA 1
ATOM 2298 C C . ALA A 1 301 ? 35.318 -17.122 -57.557 1.00 85.50 301 ALA A C 1
ATOM 2300 O O . ALA A 1 301 ? 35.711 -17.591 -58.624 1.00 85.50 301 ALA A O 1
ATOM 2301 N N . ARG A 1 302 ? 35.198 -15.796 -57.374 1.00 82.50 302 ARG A N 1
ATOM 2302 C CA . ARG A 1 302 ? 35.585 -14.814 -58.406 1.00 82.50 302 ARG A CA 1
ATOM 2303 C C . ARG A 1 302 ? 37.098 -14.735 -58.604 1.00 82.50 302 ARG A C 1
ATOM 2305 O O . ARG A 1 302 ? 37.550 -14.641 -59.738 1.00 82.50 302 ARG A O 1
ATOM 2312 N N . ALA A 1 303 ? 37.875 -14.804 -57.527 1.00 79.31 303 ALA A N 1
ATOM 2313 C CA . ALA A 1 303 ? 39.331 -14.746 -57.590 1.00 79.31 303 ALA A CA 1
ATOM 2314 C C . ALA A 1 303 ? 39.945 -15.979 -58.275 1.00 79.31 303 ALA A C 1
ATOM 2316 O O . ALA A 1 303 ? 40.906 -15.849 -59.028 1.00 79.31 303 ALA A O 1
ATOM 2317 N N . LEU A 1 304 ? 39.345 -17.162 -58.093 1.00 79.44 304 LEU A N 1
ATOM 2318 C CA . LEU A 1 304 ? 39.710 -18.374 -58.835 1.00 79.44 304 LEU A CA 1
ATOM 2319 C C . LEU A 1 304 ? 39.399 -18.265 -60.334 1.00 79.44 304 LEU A C 1
ATOM 2321 O O . LEU A 1 304 ? 40.133 -18.820 -61.146 1.00 79.44 304 LEU A O 1
ATOM 2325 N N . ALA A 1 305 ? 38.348 -17.534 -60.716 1.00 83.00 305 ALA A N 1
ATOM 2326 C CA . ALA A 1 305 ? 38.041 -17.259 -62.121 1.00 83.00 305 ALA A CA 1
ATOM 2327 C C . ALA A 1 305 ? 38.967 -16.190 -62.739 1.00 83.00 305 ALA A C 1
ATOM 2329 O O . ALA A 1 305 ? 39.100 -16.119 -63.960 1.00 83.00 305 ALA A O 1
ATOM 2330 N N . GLN A 1 306 ? 39.620 -15.366 -61.912 1.00 78.31 306 GLN A N 1
ATOM 2331 C CA . GLN A 1 306 ? 40.463 -14.251 -62.335 1.00 78.31 306 GLN A CA 1
ATOM 2332 C C . GLN A 1 306 ? 41.784 -14.254 -61.545 1.00 78.31 306 GLN A C 1
ATOM 2334 O O . GLN A 1 306 ? 42.013 -13.408 -60.678 1.00 78.31 306 GLN A O 1
ATOM 2339 N N . LEU A 1 307 ? 42.665 -15.211 -61.879 1.00 69.12 307 LEU A N 1
ATOM 2340 C CA . LEU A 1 307 ? 43.963 -15.493 -61.233 1.00 69.12 307 LEU A CA 1
ATOM 2341 C C . LEU A 1 307 ? 44.793 -14.274 -60.771 1.00 69.12 307 LEU A C 1
ATOM 2343 O O . LEU A 1 307 ? 45.303 -14.326 -59.653 1.00 69.12 307 LEU A O 1
ATOM 2347 N N . PRO A 1 308 ? 44.936 -13.168 -61.534 1.00 75.75 308 PRO A N 1
ATOM 2348 C CA . PRO A 1 308 ? 45.722 -12.016 -61.072 1.00 75.75 308 PRO A CA 1
ATOM 2349 C C . PRO A 1 308 ? 45.127 -11.277 -59.857 1.00 75.75 308 PRO A C 1
ATOM 2351 O O . PRO A 1 308 ? 45.781 -10.405 -59.295 1.00 75.75 308 PRO A O 1
ATOM 2354 N N . SER A 1 309 ? 43.903 -11.606 -59.432 1.00 71.06 309 SER A N 1
ATOM 2355 C CA . SER A 1 309 ? 43.247 -11.025 -58.250 1.00 71.06 309 SER A CA 1
ATOM 2356 C C . SER A 1 309 ? 43.288 -11.921 -57.003 1.00 71.06 309 SER A C 1
ATOM 2358 O O . SER A 1 309 ? 42.775 -11.527 -55.953 1.00 71.06 309 SER A O 1
ATOM 2360 N N . LEU A 1 310 ? 43.913 -13.103 -57.092 1.00 75.50 310 LEU A N 1
ATOM 2361 C CA . LEU A 1 310 ? 43.926 -14.112 -56.031 1.00 75.50 310 LEU A CA 1
ATOM 2362 C C . LEU A 1 310 ? 44.627 -13.632 -54.757 1.00 75.50 310 LEU A C 1
ATOM 2364 O O . LEU A 1 310 ? 44.031 -13.709 -53.685 1.00 75.50 310 LEU A O 1
ATOM 2368 N N . ASP A 1 311 ? 45.821 -13.050 -54.866 1.00 76.31 311 ASP A N 1
ATOM 2369 C CA . ASP A 1 311 ? 46.545 -12.520 -53.700 1.00 76.31 311 ASP A CA 1
ATOM 2370 C C . ASP A 1 311 ? 45.773 -11.395 -53.006 1.00 76.31 311 ASP A C 1
ATOM 2372 O O . ASP A 1 311 ? 45.713 -11.327 -51.778 1.00 76.31 311 ASP A O 1
ATOM 2376 N N . ARG A 1 312 ? 45.099 -10.543 -53.788 1.00 75.38 312 ARG A N 1
ATOM 2377 C CA . ARG A 1 312 ? 44.251 -9.474 -53.252 1.00 75.38 312 ARG A CA 1
ATOM 2378 C C . ARG A 1 312 ? 43.044 -10.045 -52.503 1.00 75.38 312 ARG A C 1
ATOM 2380 O O . ARG A 1 312 ? 42.722 -9.559 -51.423 1.00 75.38 312 ARG A O 1
ATOM 2387 N N . ALA A 1 313 ? 42.403 -11.078 -53.047 1.00 75.81 313 ALA A N 1
ATOM 2388 C CA . ALA A 1 313 ? 41.268 -11.734 -52.407 1.00 75.81 313 ALA A CA 1
ATOM 2389 C C . ALA A 1 313 ? 41.675 -12.511 -51.144 1.00 75.81 313 ALA A C 1
ATOM 2391 O O . ALA A 1 313 ? 40.953 -12.465 -50.151 1.00 75.81 313 ALA A O 1
ATOM 2392 N N . LEU A 1 314 ? 42.834 -13.178 -51.132 1.00 76.44 314 LEU A N 1
ATOM 2393 C CA . LEU A 1 314 ? 43.346 -13.868 -49.943 1.00 76.44 314 LEU A CA 1
ATOM 2394 C C . LEU A 1 314 ? 43.684 -12.895 -48.807 1.00 76.44 314 LEU A C 1
ATOM 2396 O O . LEU A 1 314 ? 43.379 -13.186 -47.650 1.00 76.44 314 LEU A O 1
ATOM 2400 N N . LEU A 1 315 ? 44.247 -11.726 -49.128 1.00 76.44 315 LEU A N 1
ATOM 2401 C CA . LEU A 1 315 ? 44.527 -10.669 -48.151 1.00 76.44 315 LEU A CA 1
ATOM 2402 C C . LEU A 1 315 ? 43.228 -10.060 -47.592 1.00 76.44 315 LEU A C 1
ATOM 2404 O O . LEU A 1 315 ? 43.114 -9.793 -46.398 1.00 76.44 315 LEU A O 1
ATOM 2408 N N . GLU A 1 316 ? 42.202 -9.913 -48.431 1.00 71.38 316 GLU A N 1
ATOM 2409 C CA . GLU A 1 316 ? 40.876 -9.465 -47.997 1.00 71.38 316 GLU A CA 1
ATOM 2410 C C . GLU A 1 316 ? 40.197 -10.476 -47.062 1.00 71.38 316 GLU A C 1
ATOM 2412 O O . GLU A 1 316 ? 39.580 -10.104 -46.063 1.00 71.38 316 GLU A O 1
ATOM 2417 N N . ILE A 1 317 ? 40.316 -11.768 -47.372 1.00 74.94 317 ILE A N 1
ATOM 2418 C CA . ILE A 1 317 ? 39.746 -12.849 -46.568 1.00 74.94 317 ILE A CA 1
ATOM 2419 C C . ILE A 1 317 ? 40.469 -12.943 -45.217 1.00 74.94 317 ILE A C 1
ATOM 2421 O O . ILE A 1 317 ? 39.806 -13.016 -44.183 1.00 74.94 317 ILE A O 1
ATOM 2425 N N . SER A 1 318 ? 41.804 -12.879 -45.192 1.00 74.06 318 SER A N 1
ATOM 2426 C CA . SER A 1 318 ? 42.575 -12.945 -43.943 1.00 74.06 318 SER A CA 1
ATOM 2427 C C . SER A 1 318 ? 42.302 -11.750 -43.021 1.00 74.06 318 SER A C 1
ATOM 2429 O O . SER A 1 318 ? 42.143 -11.935 -41.814 1.00 74.06 318 SER A O 1
ATOM 2431 N N . ALA A 1 319 ? 42.133 -10.545 -43.573 1.00 65.94 319 ALA A N 1
ATOM 2432 C CA . ALA A 1 319 ? 41.790 -9.351 -42.802 1.00 65.94 319 ALA A CA 1
ATOM 2433 C C . ALA A 1 319 ? 40.399 -9.430 -42.141 1.00 65.94 319 ALA A C 1
ATOM 2435 O O . ALA A 1 319 ? 40.221 -8.947 -41.022 1.00 65.94 319 ALA A O 1
ATOM 2436 N N . ARG A 1 320 ? 39.418 -10.079 -42.786 1.00 67.06 320 ARG A N 1
ATOM 2437 C CA . ARG A 1 320 ? 38.073 -10.290 -42.213 1.00 67.06 320 ARG A CA 1
ATOM 2438 C C . ARG A 1 320 ? 38.084 -11.255 -41.026 1.00 67.06 320 ARG A C 1
ATOM 2440 O O . ARG A 1 320 ? 37.310 -11.073 -40.090 1.00 67.06 320 ARG A O 1
ATOM 2447 N N . PHE A 1 321 ? 38.962 -12.258 -41.049 1.00 63.81 321 PHE A N 1
ATOM 2448 C CA . PHE A 1 321 ? 39.102 -13.233 -39.961 1.00 63.81 321 PHE A CA 1
ATOM 2449 C C . PHE A 1 321 ? 40.028 -12.763 -38.831 1.00 63.81 321 PHE A C 1
ATOM 2451 O O . PHE A 1 321 ? 39.869 -13.214 -37.698 1.00 63.81 321 PHE A O 1
ATOM 2458 N N . ALA A 1 322 ? 40.936 -11.817 -39.090 1.00 55.78 322 ALA A N 1
ATOM 2459 C CA . ALA A 1 322 ? 41.853 -11.282 -38.080 1.00 55.78 322 ALA A CA 1
ATOM 2460 C C . ALA A 1 322 ? 41.137 -10.629 -36.876 1.00 55.78 322 ALA A C 1
ATOM 2462 O O . ALA A 1 322 ? 41.638 -10.692 -35.757 1.00 55.78 322 ALA A O 1
ATOM 2463 N N . PHE A 1 323 ? 39.924 -10.085 -37.057 1.00 49.75 323 PHE A N 1
ATOM 2464 C CA . PHE A 1 323 ? 39.103 -9.575 -35.946 1.00 49.75 323 PHE A CA 1
ATOM 2465 C C . PHE A 1 323 ? 38.709 -10.661 -34.926 1.00 49.75 323 PHE A C 1
ATOM 2467 O O . PHE A 1 323 ? 38.477 -10.348 -33.760 1.00 49.75 323 PHE A O 1
ATOM 2474 N N . GLY A 1 324 ? 38.634 -11.927 -35.350 1.00 45.22 324 GLY A N 1
ATOM 2475 C CA . GLY A 1 324 ? 38.310 -13.048 -34.468 1.00 45.22 324 GLY A CA 1
ATOM 2476 C C . GLY A 1 324 ? 39.455 -13.447 -33.534 1.00 45.22 324 GLY A C 1
ATOM 2477 O O . GLY A 1 324 ? 39.190 -13.926 -32.441 1.00 45.22 324 GLY A O 1
ATOM 2478 N N . VAL A 1 325 ? 40.711 -13.216 -33.929 1.00 42.50 325 VAL A N 1
ATOM 2479 C CA . VAL A 1 325 ? 41.894 -13.711 -33.198 1.00 42.50 325 VAL A CA 1
ATOM 2480 C C . VAL A 1 325 ? 42.378 -12.724 -32.132 1.00 42.50 325 VAL A C 1
ATOM 2482 O O . VAL A 1 325 ? 42.780 -13.146 -31.053 1.00 42.50 325 VAL A O 1
ATOM 2485 N N . ASP A 1 326 ? 42.251 -11.414 -32.362 1.00 38.00 326 ASP A N 1
ATOM 2486 C CA . ASP A 1 326 ? 42.681 -10.377 -31.402 1.00 38.00 326 ASP A CA 1
ATOM 2487 C C . ASP A 1 326 ? 41.842 -10.327 -30.105 1.00 38.00 326 ASP A C 1
ATOM 2489 O O . ASP A 1 326 ? 42.153 -9.573 -29.182 1.00 38.00 326 ASP A O 1
ATOM 2493 N N . LYS A 1 327 ? 40.759 -11.112 -30.013 1.00 46.69 327 LYS A N 1
ATOM 2494 C CA . LYS A 1 327 ? 39.882 -11.174 -28.833 1.00 46.69 327 LYS A CA 1
ATOM 2495 C C . LYS A 1 327 ? 40.114 -12.372 -27.910 1.00 46.69 327 LYS A C 1
ATOM 2497 O O . LYS A 1 327 ? 39.648 -12.307 -26.775 1.00 46.69 327 LYS A O 1
ATOM 2502 N N . ASP A 1 328 ? 40.851 -13.398 -28.335 1.00 38.12 328 ASP A N 1
ATOM 2503 C CA . ASP A 1 328 ? 41.066 -14.609 -27.522 1.00 38.12 328 ASP A CA 1
ATOM 2504 C C . ASP A 1 328 ? 42.354 -14.579 -26.677 1.00 38.12 328 ASP A C 1
ATOM 2506 O O . ASP A 1 328 ? 42.566 -15.445 -25.830 1.00 38.12 328 ASP A O 1
ATOM 2510 N N . THR A 1 329 ? 43.191 -13.547 -26.812 1.00 39.03 329 THR A N 1
ATOM 2511 C CA . THR A 1 329 ? 44.462 -13.413 -26.070 1.00 39.03 329 THR A CA 1
ATOM 2512 C C . THR A 1 329 ? 44.428 -12.443 -24.884 1.00 39.03 329 THR A C 1
ATOM 2514 O O . THR A 1 329 ? 45.477 -12.109 -24.335 1.00 39.03 329 THR A O 1
ATOM 2517 N N . GLY A 1 330 ? 43.253 -12.015 -24.411 1.00 38.69 330 GLY A N 1
ATOM 2518 C CA . GLY A 1 330 ? 43.189 -11.051 -23.309 1.00 38.69 330 GLY A CA 1
ATOM 2519 C C . GLY A 1 330 ? 41.894 -11.058 -22.507 1.00 38.69 330 GLY A C 1
ATOM 2520 O O . GLY A 1 330 ? 40.963 -10.326 -22.823 1.00 38.69 330 GLY A O 1
ATOM 2521 N N . ALA A 1 331 ? 41.930 -11.783 -21.387 1.00 32.03 331 ALA A N 1
ATOM 2522 C CA . ALA A 1 331 ? 40.979 -11.787 -20.272 1.00 32.03 331 ALA A CA 1
ATOM 2523 C C . ALA A 1 331 ? 39.670 -12.572 -20.473 1.00 32.03 331 ALA A C 1
ATOM 2525 O O . ALA A 1 331 ? 38.802 -12.255 -21.282 1.00 32.03 331 ALA A O 1
ATOM 2526 N N . SER A 1 332 ? 39.518 -13.585 -19.619 1.00 29.61 332 SER A N 1
ATOM 2527 C CA . SER A 1 332 ? 38.340 -14.431 -19.502 1.00 29.61 332 SER A CA 1
ATOM 2528 C C . SER A 1 332 ? 37.049 -13.615 -19.274 1.00 29.61 332 SER A C 1
ATOM 2530 O O . SER A 1 332 ? 37.034 -12.658 -18.490 1.00 29.61 332 SER A O 1
ATOM 2532 N N . PRO A 1 333 ? 35.918 -14.021 -19.882 1.00 39.41 333 PRO A N 1
ATOM 2533 C CA . PRO A 1 333 ? 34.624 -13.340 -19.739 1.00 39.41 333 PRO A CA 1
ATOM 2534 C C . PRO A 1 333 ? 34.068 -13.363 -18.300 1.00 39.41 333 PRO A C 1
ATOM 2536 O O . PRO A 1 333 ? 33.176 -12.587 -17.966 1.00 39.41 333 PRO A O 1
ATOM 2539 N N . SER A 1 334 ? 34.640 -14.189 -17.416 1.00 36.34 334 SER A N 1
ATOM 2540 C CA . SER A 1 334 ? 34.272 -14.287 -15.998 1.00 36.34 334 SER A CA 1
ATOM 2541 C C . SER A 1 334 ? 34.807 -13.140 -15.125 1.00 36.34 334 SER A C 1
ATOM 2543 O O . SER A 1 334 ? 34.217 -12.858 -14.081 1.00 36.34 334 SER A O 1
ATOM 2545 N N . ALA A 1 335 ? 35.905 -12.478 -15.511 1.00 34.69 335 ALA A N 1
ATOM 2546 C CA . ALA A 1 335 ? 36.552 -11.452 -14.680 1.00 34.69 335 ALA A CA 1
ATOM 2547 C C . ALA A 1 335 ? 35.931 -10.052 -14.856 1.00 34.69 335 ALA A C 1
ATOM 2549 O O . ALA A 1 335 ? 35.942 -9.228 -13.944 1.00 34.69 335 ALA A O 1
ATOM 2550 N N . ARG A 1 336 ? 35.332 -9.781 -16.023 1.00 38.38 336 ARG A N 1
ATOM 2551 C CA . ARG A 1 336 ? 34.708 -8.480 -16.324 1.00 38.38 336 ARG A CA 1
ATOM 2552 C C . ARG A 1 336 ? 33.296 -8.341 -15.745 1.00 38.38 336 ARG A C 1
ATOM 2554 O O . ARG A 1 336 ? 32.908 -7.242 -15.363 1.00 38.38 336 ARG A O 1
ATOM 2561 N N . ALA A 1 337 ? 32.563 -9.449 -15.617 1.00 39.09 337 ALA A N 1
ATOM 2562 C CA . ALA A 1 337 ? 31.250 -9.474 -14.970 1.00 39.09 337 ALA A CA 1
ATOM 2563 C C . ALA A 1 337 ? 31.344 -9.313 -13.438 1.00 39.09 337 ALA A C 1
ATOM 2565 O O . ALA A 1 337 ? 30.493 -8.670 -12.830 1.00 39.09 337 ALA A O 1
ATOM 2566 N N . THR A 1 338 ? 32.407 -9.835 -12.817 1.00 38.34 338 THR A N 1
ATOM 2567 C CA . THR A 1 338 ? 32.662 -9.696 -11.372 1.00 38.34 338 THR A CA 1
ATOM 2568 C C . THR A 1 338 ? 33.195 -8.310 -10.996 1.00 38.34 338 THR A C 1
ATOM 2570 O O . THR A 1 338 ? 32.816 -7.782 -9.954 1.00 38.34 338 THR A O 1
ATOM 2573 N N . ALA A 1 339 ? 33.982 -7.663 -11.864 1.00 33.78 339 ALA A N 1
ATOM 2574 C CA . ALA A 1 339 ? 34.417 -6.278 -11.654 1.00 33.78 339 ALA A CA 1
ATOM 2575 C C . ALA A 1 339 ? 33.253 -5.267 -11.744 1.00 33.78 339 ALA A C 1
ATOM 2577 O O . ALA A 1 339 ? 33.136 -4.392 -10.889 1.00 33.78 339 ALA A O 1
ATOM 2578 N N . ALA A 1 340 ? 32.336 -5.439 -12.707 1.00 36.59 340 ALA A N 1
ATOM 2579 C CA . ALA A 1 340 ? 31.152 -4.583 -12.833 1.00 36.59 340 ALA A CA 1
ATOM 2580 C C . ALA A 1 340 ? 30.147 -4.773 -11.676 1.00 36.59 340 ALA A C 1
ATOM 2582 O O . ALA A 1 340 ? 29.492 -3.816 -11.268 1.00 36.59 340 ALA A O 1
ATOM 2583 N N . ALA A 1 341 ? 30.057 -5.980 -11.101 1.00 37.69 341 ALA A N 1
ATOM 2584 C CA . ALA A 1 341 ? 29.238 -6.243 -9.915 1.00 37.69 341 ALA A CA 1
ATOM 2585 C C . ALA A 1 341 ? 29.824 -5.612 -8.632 1.00 37.69 341 ALA A C 1
ATOM 2587 O O . ALA A 1 341 ? 29.076 -5.092 -7.801 1.00 37.69 341 ALA A O 1
ATOM 2588 N N . ASN A 1 342 ? 31.154 -5.583 -8.479 1.00 34.44 342 ASN A N 1
ATOM 2589 C CA . ASN A 1 342 ? 31.802 -4.960 -7.317 1.00 34.44 342 ASN A CA 1
ATOM 2590 C C . ASN A 1 342 ? 31.740 -3.420 -7.342 1.00 34.44 342 ASN A C 1
ATOM 2592 O O . ASN A 1 342 ? 31.557 -2.799 -6.292 1.00 34.44 342 ASN A O 1
ATOM 2596 N N . GLU A 1 343 ? 31.799 -2.783 -8.514 1.00 35.72 343 GLU A N 1
ATOM 2597 C CA . GLU A 1 343 ? 31.604 -1.325 -8.620 1.00 35.72 343 GLU A CA 1
ATOM 2598 C C . GLU A 1 343 ? 30.144 -0.897 -8.370 1.00 35.72 343 GLU A C 1
ATOM 2600 O O . GLU A 1 343 ? 29.896 0.170 -7.801 1.00 35.72 343 GLU A O 1
ATOM 2605 N N . PHE A 1 344 ? 29.168 -1.757 -8.686 1.00 36.22 344 PHE A N 1
ATOM 2606 C CA . PHE A 1 344 ? 27.753 -1.506 -8.382 1.00 36.22 344 PHE A CA 1
ATOM 2607 C C . PHE A 1 344 ? 27.408 -1.682 -6.894 1.00 36.22 344 PHE A C 1
ATOM 2609 O O . PHE A 1 344 ? 26.510 -1.018 -6.382 1.00 36.22 344 PHE A O 1
ATOM 2616 N N . THR A 1 345 ? 28.147 -2.528 -6.168 1.00 36.97 345 THR A N 1
ATOM 2617 C CA . THR A 1 345 ? 27.915 -2.753 -4.726 1.00 36.97 345 THR A CA 1
ATOM 2618 C C . THR A 1 345 ? 28.466 -1.605 -3.867 1.00 36.97 345 THR A C 1
ATOM 2620 O O . THR A 1 345 ? 27.949 -1.327 -2.789 1.00 36.97 345 THR A O 1
ATOM 2623 N N . THR A 1 346 ? 29.469 -0.871 -4.358 1.00 36.81 346 THR A N 1
ATOM 2624 C CA . THR A 1 346 ? 30.111 0.219 -3.595 1.00 36.81 346 THR A CA 1
ATOM 2625 C C . THR A 1 346 ? 29.352 1.553 -3.712 1.00 36.81 346 THR A C 1
ATOM 2627 O O . THR A 1 346 ? 29.505 2.435 -2.871 1.00 36.81 346 THR A O 1
ATOM 2630 N N . THR A 1 347 ? 28.481 1.700 -4.717 1.00 36.31 347 THR A N 1
ATOM 2631 C CA . THR A 1 347 ? 27.691 2.924 -4.970 1.00 36.31 347 THR A CA 1
ATOM 2632 C C . THR A 1 347 ? 26.261 2.873 -4.415 1.00 36.31 347 THR A C 1
ATOM 2634 O O . THR A 1 347 ? 25.555 3.879 -4.441 1.00 36.31 347 THR A O 1
ATOM 2637 N N . LEU A 1 348 ? 25.855 1.739 -3.832 1.00 34.91 348 LEU A N 1
ATOM 2638 C CA . LEU A 1 348 ? 24.581 1.538 -3.133 1.00 34.91 348 LEU A CA 1
ATOM 2639 C C . LEU A 1 348 ? 24.810 1.288 -1.633 1.00 34.91 348 LEU A C 1
ATOM 2641 O O . LEU A 1 348 ? 24.396 0.276 -1.078 1.00 34.91 348 LEU A O 1
ATOM 2645 N N . THR A 1 349 ? 25.444 2.241 -0.949 1.00 30.97 349 THR A N 1
ATOM 2646 C CA . THR A 1 349 ? 25.210 2.431 0.490 1.00 30.97 349 THR A CA 1
ATOM 2647 C C . THR A 1 349 ? 24.324 3.662 0.673 1.00 30.97 349 THR A C 1
ATOM 2649 O O . THR A 1 349 ? 24.786 4.791 0.505 1.00 30.97 349 THR A O 1
ATOM 2652 N N . PRO A 1 350 ? 23.031 3.505 1.007 1.00 33.75 350 PRO A N 1
ATOM 2653 C CA . PRO A 1 350 ? 22.284 4.610 1.568 1.00 33.75 350 PRO A CA 1
ATOM 2654 C C . PRO A 1 350 ? 22.835 4.858 2.974 1.00 33.75 350 PRO A C 1
ATOM 2656 O O . PRO A 1 350 ? 22.852 3.966 3.822 1.00 33.75 350 PRO A O 1
ATOM 2659 N N . SER A 1 351 ? 23.297 6.082 3.216 1.00 30.89 351 SER A N 1
ATOM 2660 C CA . SER A 1 351 ? 23.540 6.605 4.556 1.00 30.89 351 SER A CA 1
ATOM 2661 C C . SER A 1 351 ? 22.211 6.608 5.320 1.00 30.89 351 SER A C 1
ATOM 2663 O O . SER A 1 351 ? 21.452 7.573 5.295 1.00 30.89 351 SER A O 1
ATOM 2665 N N . ALA A 1 352 ? 21.897 5.486 5.961 1.00 31.89 352 ALA A N 1
ATOM 2666 C CA . ALA A 1 352 ? 20.838 5.373 6.944 1.00 31.89 352 ALA A CA 1
ATOM 2667 C C . ALA A 1 352 ? 21.351 5.968 8.262 1.00 31.89 352 ALA A C 1
ATOM 2669 O O . ALA A 1 352 ? 21.856 5.266 9.133 1.00 31.89 352 ALA A O 1
ATOM 2670 N N . ARG A 1 353 ? 21.228 7.290 8.416 1.00 31.73 353 ARG A N 1
ATOM 2671 C CA . ARG A 1 353 ? 21.061 7.886 9.745 1.00 31.73 353 ARG A CA 1
ATOM 2672 C C . ARG A 1 353 ? 19.578 7.802 10.088 1.00 31.73 353 ARG A C 1
ATOM 2674 O O . ARG A 1 353 ? 18.824 8.720 9.788 1.00 31.73 353 ARG A O 1
ATOM 2681 N N . TYR A 1 354 ? 19.178 6.696 10.706 1.00 28.95 354 TYR A N 1
ATOM 2682 C CA . TYR A 1 354 ? 18.005 6.679 11.569 1.00 28.95 354 TYR A CA 1
ATOM 2683 C C . TYR A 1 354 ? 18.482 6.512 13.007 1.00 28.95 354 TYR A C 1
ATOM 2685 O O . TYR A 1 354 ? 19.161 5.554 13.364 1.00 28.95 354 TYR A O 1
ATOM 2693 N N . VAL A 1 355 ? 18.159 7.539 13.782 1.00 36.03 355 VAL A N 1
ATOM 2694 C CA . VAL A 1 355 ? 18.208 7.612 15.236 1.00 36.03 355 VAL A CA 1
ATOM 2695 C C . VAL A 1 355 ? 17.321 6.500 15.800 1.00 36.03 355 VAL A C 1
ATOM 2697 O O . VAL A 1 355 ? 16.175 6.362 15.376 1.00 36.03 355 VAL A O 1
ATOM 2700 N N . VAL A 1 356 ? 17.848 5.723 16.745 1.00 34.81 356 VAL A N 1
ATOM 2701 C CA . VAL A 1 356 ? 17.061 4.808 17.584 1.00 34.81 356 VAL A CA 1
ATOM 2702 C C . VAL A 1 356 ? 16.859 5.488 18.942 1.00 34.81 356 VAL A C 1
ATOM 2704 O O . VAL A 1 356 ? 17.837 6.013 19.480 1.00 34.81 356 VAL A O 1
ATOM 2707 N N . PRO A 1 357 ? 15.629 5.519 19.484 1.00 43.62 357 PRO A N 1
ATOM 2708 C CA . PRO A 1 357 ? 15.360 6.019 20.823 1.00 43.62 357 PRO A CA 1
ATOM 2709 C C . PRO A 1 357 ? 15.622 4.931 21.874 1.00 43.62 357 PRO A C 1
ATOM 2711 O O . PRO A 1 357 ? 15.217 3.781 21.693 1.00 43.62 357 PRO A O 1
ATOM 2714 N N . SER A 1 358 ? 16.243 5.343 22.978 1.00 44.06 358 SER A N 1
ATOM 2715 C CA . SER A 1 358 ? 16.106 4.742 24.308 1.00 44.06 358 SER A CA 1
ATOM 2716 C C . SER A 1 358 ? 15.673 5.837 25.266 1.00 44.06 358 SER A C 1
ATOM 2718 O O . SER A 1 358 ? 16.245 6.948 25.140 1.00 44.06 358 SER A O 1
#

Mean predicted aligned error: 17.78 Å

pLDDT: mean 75.86, std 18.82, range [28.95, 97.25]

Solvent-accessible surface area (backbone atoms only — not comparable to full-atom values): 20660 Å² total; per-residue (Å²): 132,83,94,75,82,80,70,89,62,94,63,69,60,66,67,70,68,39,93,84,56,47,75,66,62,52,52,50,52,43,49,59,72,75,46,59,100,82,58,83,79,78,74,60,63,64,50,50,52,51,52,52,50,52,51,51,51,50,50,53,49,52,52,50,48,47,66,76,41,41,62,63,55,53,50,51,53,46,52,50,51,54,50,50,52,52,49,49,53,52,50,51,51,51,51,52,51,51,51,50,53,48,54,50,46,44,60,66,47,52,55,47,46,56,53,49,52,52,49,48,56,52,49,51,53,48,50,53,51,49,54,47,49,52,36,51,50,51,51,51,52,45,48,53,49,39,53,54,38,50,51,66,73,62,58,91,58,102,80,66,80,78,55,47,65,44,54,40,52,39,48,51,44,51,48,54,50,50,49,46,67,66,34,48,48,93,93,38,78,16,44,72,46,80,77,36,65,72,49,50,46,46,43,64,71,43,49,56,52,48,52,51,50,52,51,53,48,30,53,48,50,49,52,49,49,65,49,50,66,52,51,60,64,75,46,77,85,65,68,76,74,66,50,54,58,51,50,52,55,49,50,55,40,38,54,35,26,47,51,34,30,45,74,66,29,77,75,64,97,80,61,62,89,87,73,76,66,44,55,54,34,51,50,54,50,51,54,48,51,53,50,51,51,55,50,46,52,52,45,47,57,51,18,71,76,39,64,95,41,33,70,61,43,52,54,53,48,50,59,67,52,48,70,67,58,77,62,76,80,66,79,64,80,71,61,60,58,53,52,57,51,53,60,56,58,71,74,66,68,79,87,78,85,72,86,79,90,130

Secondary structure (DSSP, 8-state):
---------SS-HHHHH-TT--HHHHHHHHHHHH--TT-SS---HHHHHHHHHHHHHHHHHHHHHHHHSHHHHHHHHHHHHHHHHHHHHHHHHHHHHHHHHHHHHIIIIIHHHHHHHHHHHHHHHHHHHHHHHHHHHHHHHHHHHHHHHHHHHT-S-TTS---HHHHHHHHHHHHHHHHHHH--STTSTTTTGGG-HHHHHHIIIIIHHHHHHHHHHHHHHHHHHHHHHHHHHHTTTS-HHHHHHHHHHHHHHHHHHHHHHHHHSPPPTT--GGG---HHHHHHHHHHHHHHHHHHHHHHHHHHHSGGGHHHHHHHHHHHHHHHHTTSSS--HHHHHHHHHHHHHHS-------PPP-

Organism: Cochliobolus sativus (NCBI:txid45130)

Nearest PDB structures (foldseek):
  4yn0-assembly1_B  TM=3.175E-01  e=8.341E+00  Mus musculus

Foldseek 3Di:
DDPDDPPPDPDDVVQVPDPPRDPVVVLVVLQPVVDDPPDPPRDPPVSVVVVVVVVVVVVVVCVVCCVVCVPVVVVVVVVVVVVVVVVVVVVVVVVVVVVVVVVVCCVPPVVVVVVVVVVVVVVVVVVVVVLLVVLVVVLVVLLVVLVVLVCLQVDDDPPDQRPLVSLLVSLVSLVVSVVQCLQCDVPGSNPCVCVDVVSVCSCVPGNVVSLVVSLVVLLVLLVVLLVVLVVLLVPVPDDPPVSVVVNVSSVVSNVSSLVSLQSSADDDSPDDPPPDDSVSSVVSVVVSVVVLVVVLVVLCVVCVVPVVCNVVSVVSNVSVCVVVVVPPPDDDPVVVVVVVVVVVVVPPDDPPPDDDDD

InterPro domains:
  IPR019465 Conserved oligomeric Golgi complex subunit 5 [PTHR13228] (10-270)
  IPR049176 Conserved oligomeric Golgi complex subunit 5, N-terminal [PF10392] (14-146)

Sequence (358 aa):
MSKDDAEPSYIDYEAFLDPDFSATSFANTLVLSTNNPSDTPLDLSTPLSRVLFDVQEVDTHIDTLTTKSAWPLLEHTREHADSSARILHEVEGQVASLTESYRTLEKEVIERYEVAAQVQLTAERLCETVKLGRAVARCLMLGRQLEVRMAELGGVGSAKKEDHRAMVRSTDTILSLRQILSASKPGEEGEGLDRINAISTLKAELVIPGERSIASRANQVIKEFSMSSLLSFSAAAASSASTFSQNEDTKARTTSALQTLYLLSPLPSSSSTKNFEPSLMLTALQDHVQTQLKSSLASLARALAQLPSLDRALLEISARFAFGVDKDTGASPSARATAAANEFTTTLTPSARYVVPS

Radius of gyration: 56.33 Å; Cα contacts (8 Å, |Δi|>4): 156; chains: 1; bounding box: 109×64×147 Å